Protein AF-A0A250J133-F1 (afdb_monomer_lite)

Foldseek 3Di:
DPVVPVDDPVVVVVVQVVVCVVVVHRQWDDDPADIDGDPVVVVVVVVVVVVVVVFQKDWAFQAFWWWFKKAFPVLCVVPNFDPDPQVQQPWAEEAAPPVLQQADWWADPVRDIDGHNHDHPHYHNDLLVSLVCRLVGRGMYIDTCLSCLVCQVVNSMATGPPVTIDDTHTDIDMDHDDPDDPPVVVVVRVVSNVVRPVDDSCPPGDHDDDDD

Secondary structure (DSSP, 8-state):
--GGGTS-HHHHHHHHHHHHHHHTS--EEEETTEEEE-HHHHHHHHHHHHHHHHS-EEEEEEEEE-EEEEE-HHHHHHH---SSGGGGGGS-EEEETTGGGG-EEEE-TTSPEEEE---EEEEES-HHHHHHHHHTTS-BEEEEHHHHHHHHHTTSSEEE-GGGPPPPEEEEEEEE--SS--HHHHHHHHHHHHHHTT--TTTTSPP-PPP-

Organism: NCBI:txid43

InterPro domains:
  IPR000847 LysR, HTH, N-terminal domain [PF00126] (4-42)
  IPR000847 LysR, HTH, N-terminal domain [PS50931] (4-38)
  IPR005119 LysR, substrate-binding [PF03466] (49-196)
  IPR036388 Winged helix-like DNA-binding domain superfamily [G3DSA:1.10.10.10] (3-47)
  IPR036390 Winged helix DNA-binding domain superfamily [SSF46785] (4-56)
  IPR058163 LysR-type transcriptional regulator, proteobacterial-type [PTHR30537] (51-198)

Radius of gyration: 20.1 Å; chains: 1; bounding box: 48×49×48 Å

pLDDT: mean 81.64, std 14.62, range [34.81, 98.06]

Structure (mmCIF, N/CA/C/O backbone):
data_AF-A0A250J133-F1
#
_entry.id   AF-A0A250J133-F1
#
loop_
_atom_site.group_PDB
_atom_site.id
_atom_site.type_symbol
_atom_site.label_atom_id
_atom_site.label_alt_id
_atom_site.label_comp_id
_atom_site.label_asym_id
_atom_site.label_entity_id
_atom_site.label_seq_id
_atom_site.pdbx_PDB_ins_code
_atom_site.Cartn_x
_atom_site.Cartn_y
_atom_site.Cartn_z
_atom_site.occupancy
_atom_site.B_iso_or_equiv
_atom_site.auth_seq_id
_atom_site.auth_comp_id
_atom_site.auth_asym_id
_atom_site.auth_atom_id
_atom_site.pdbx_PDB_model_num
ATOM 1 N N . MET A 1 1 ? -7.346 14.882 2.886 1.00 38.78 1 MET A N 1
ATOM 2 C CA . MET A 1 1 ? -7.169 14.058 4.104 1.00 38.78 1 MET A CA 1
ATOM 3 C C . MET A 1 1 ? -8.124 14.465 5.244 1.00 38.78 1 MET A C 1
ATOM 5 O O . MET A 1 1 ? -7.749 14.353 6.397 1.00 38.78 1 MET A O 1
ATOM 9 N N . TRP A 1 2 ? -9.362 14.914 4.962 1.00 39.03 2 TRP A N 1
ATOM 10 C CA . TRP A 1 2 ? -10.266 15.443 6.011 1.00 39.03 2 TRP A CA 1
ATOM 11 C C . TRP A 1 2 ? -11.712 14.922 5.934 1.00 39.03 2 TRP A C 1
ATOM 13 O O . TRP A 1 2 ? -12.498 15.162 6.840 1.00 39.03 2 TRP A O 1
ATOM 23 N N . GLY A 1 3 ? -12.057 14.137 4.904 1.00 35.38 3 GLY A N 1
ATOM 24 C CA . GLY A 1 3 ? -13.404 13.571 4.745 1.00 35.38 3 GLY A CA 1
ATOM 25 C C . GLY A 1 3 ? -13.772 12.492 5.772 1.00 35.38 3 GLY A C 1
ATOM 26 O O . GLY A 1 3 ? -14.947 12.197 5.939 1.00 35.38 3 GLY A O 1
ATOM 27 N N . ALA A 1 4 ? -12.794 11.935 6.496 1.00 42.06 4 ALA A N 1
ATOM 28 C CA . ALA A 1 4 ? -13.029 10.888 7.494 1.00 42.06 4 ALA A CA 1
ATOM 29 C C . ALA A 1 4 ? -13.670 11.405 8.799 1.00 42.06 4 ALA A C 1
ATOM 31 O O . ALA A 1 4 ? -14.233 10.616 9.546 1.00 42.06 4 ALA A O 1
ATOM 32 N N . LEU A 1 5 ? -13.601 12.716 9.072 1.00 41.75 5 LEU A N 1
ATOM 33 C CA . LEU A 1 5 ? -14.131 13.328 10.300 1.00 41.75 5 LEU A CA 1
ATOM 34 C C . LEU A 1 5 ? -15.517 13.969 10.115 1.00 41.75 5 LEU A C 1
ATOM 36 O O . LEU A 1 5 ? -16.012 14.600 11.042 1.00 41.75 5 LEU A O 1
ATOM 40 N N . GLY A 1 6 ? -16.121 13.882 8.921 1.00 45.03 6 GLY A N 1
ATOM 41 C CA . GLY A 1 6 ? -17.395 14.552 8.617 1.00 45.03 6 GLY A CA 1
ATOM 42 C C . GLY A 1 6 ? -17.350 16.086 8.732 1.00 45.03 6 GLY A C 1
ATOM 43 O O . GLY A 1 6 ? -18.394 16.730 8.750 1.00 45.03 6 GLY A O 1
ATOM 44 N N . THR A 1 7 ? -16.157 16.682 8.821 1.00 52.84 7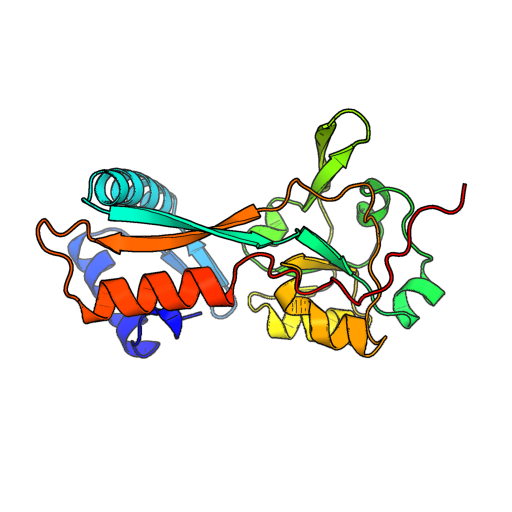 THR A N 1
ATOM 45 C CA . THR A 1 7 ? -15.942 18.122 9.016 1.00 52.84 7 THR A CA 1
ATOM 46 C C . THR A 1 7 ? -15.225 18.737 7.818 1.00 52.84 7 THR A C 1
ATOM 48 O O . THR A 1 7 ? -14.412 18.100 7.145 1.00 52.84 7 THR A O 1
ATOM 51 N N . SER A 1 8 ? -15.538 19.999 7.517 1.00 73.19 8 SER A N 1
ATOM 52 C CA . SER A 1 8 ? -14.905 20.715 6.408 1.00 73.19 8 SER A CA 1
ATOM 53 C C . SER A 1 8 ? -13.436 21.024 6.719 1.00 73.19 8 SER A C 1
ATOM 55 O O . SER A 1 8 ? -13.067 21.298 7.861 1.00 73.19 8 SER A O 1
ATOM 57 N N . THR A 1 9 ? -12.577 21.024 5.694 1.00 70.81 9 THR A N 1
ATOM 58 C CA . THR A 1 9 ? -11.137 21.318 5.834 1.00 70.81 9 THR A CA 1
ATOM 59 C C . THR A 1 9 ? -10.842 22.637 6.567 1.00 70.81 9 THR A C 1
ATOM 61 O O . THR A 1 9 ? -9.992 22.626 7.456 1.00 70.81 9 THR A O 1
ATOM 64 N N . PRO A 1 10 ? -11.561 23.750 6.312 1.00 73.00 10 PRO A N 1
ATOM 65 C CA . PRO A 1 10 ? -11.378 24.980 7.081 1.00 73.00 10 PRO A CA 1
ATOM 66 C C . PRO A 1 10 ? -11.751 24.833 8.560 1.00 73.00 10 PRO A C 1
ATOM 68 O O . PRO A 1 10 ? -11.155 25.490 9.408 1.00 73.00 10 PRO A O 1
ATOM 71 N N . SER A 1 11 ? -12.726 23.977 8.887 1.00 67.50 11 SER A N 1
ATOM 72 C CA . SER A 1 11 ? -13.101 23.710 10.277 1.00 67.50 11 SER A CA 1
ATOM 73 C C . SER A 1 11 ? -11.977 23.006 11.018 1.00 67.50 11 SER A C 1
ATOM 75 O O . SER A 1 11 ? -11.637 23.417 12.119 1.00 67.50 11 SER A O 1
ATOM 77 N N . VAL A 1 12 ? -11.349 22.010 10.392 1.00 66.88 12 VAL A N 1
ATOM 78 C CA . VAL A 1 12 ? -10.229 21.294 11.009 1.00 66.88 12 VAL A CA 1
ATOM 79 C C . VAL A 1 12 ? -9.029 22.215 11.215 1.00 66.88 12 VAL A C 1
ATOM 81 O O . VAL A 1 12 ? -8.438 22.209 12.289 1.00 66.88 12 VAL A O 1
ATOM 84 N N . VAL A 1 13 ? -8.713 23.072 10.239 1.00 77.31 13 VAL A N 1
ATOM 85 C CA . VAL A 1 13 ? -7.633 24.065 10.379 1.00 77.31 13 VAL A CA 1
ATOM 86 C C . VAL A 1 13 ? -7.904 25.028 11.540 1.00 77.31 13 VAL A C 1
ATOM 88 O O . VAL A 1 13 ? -7.005 25.288 12.334 1.00 77.31 13 VAL A O 1
ATOM 91 N N . ARG A 1 14 ? -9.143 25.515 11.693 1.00 76.56 14 ARG A N 1
ATOM 92 C CA . ARG A 1 14 ? -9.517 26.381 12.824 1.00 76.56 14 ARG A CA 1
ATOM 93 C C . ARG A 1 14 ? -9.444 25.660 14.165 1.00 76.56 14 ARG A C 1
ATOM 95 O O . ARG A 1 14 ? -8.950 26.236 15.126 1.00 76.56 14 ARG A O 1
ATOM 102 N N . THR A 1 15 ? -9.913 24.417 14.233 1.00 75.31 15 THR A N 1
ATOM 103 C CA . THR A 1 15 ? -9.836 23.608 15.455 1.00 75.31 15 THR A CA 1
ATOM 104 C C . THR A 1 15 ? -8.386 23.354 15.860 1.00 75.31 15 THR A C 1
ATOM 106 O O . THR A 1 15 ? -8.058 23.483 17.033 1.00 75.31 15 THR A O 1
ATOM 109 N N . LEU A 1 16 ? -7.504 23.061 14.900 1.00 77.75 16 LEU A N 1
ATOM 110 C CA . LEU A 1 16 ? -6.072 22.896 15.158 1.00 77.75 16 LEU A CA 1
ATOM 111 C C . LEU A 1 16 ? -5.427 24.198 15.647 1.00 77.75 16 LEU A C 1
ATOM 113 O O . LEU A 1 16 ? -4.704 24.172 16.636 1.00 77.75 16 LEU A O 1
ATOM 117 N N . ALA A 1 17 ? -5.735 25.334 15.018 1.00 81.69 17 ALA A N 1
ATOM 118 C CA . ALA A 1 17 ? -5.221 26.634 15.449 1.00 81.69 17 ALA A CA 1
ATOM 119 C C . ALA A 1 17 ? -5.702 27.014 16.861 1.00 81.69 17 ALA A C 1
ATOM 121 O O . ALA A 1 17 ? -4.927 27.531 17.661 1.00 81.69 17 ALA A O 1
ATOM 122 N N . ALA A 1 18 ? -6.966 26.726 17.188 1.00 79.44 18 ALA A N 1
ATOM 123 C CA . ALA A 1 18 ? -7.506 26.938 18.528 1.00 79.44 18 ALA A CA 1
ATOM 124 C C . ALA A 1 18 ? -6.809 26.048 19.568 1.00 79.44 18 ALA A C 1
ATOM 126 O O . ALA A 1 18 ? -6.481 26.520 20.653 1.00 79.44 18 ALA A O 1
ATOM 127 N N . LEU A 1 19 ? -6.531 24.789 19.219 1.00 81.38 19 LEU A N 1
ATOM 128 C CA . LEU A 1 19 ? -5.810 23.861 20.084 1.00 81.38 19 LEU A CA 1
ATOM 129 C C . LEU A 1 19 ? -4.368 24.324 20.342 1.00 81.38 19 LEU A C 1
ATOM 131 O O . LEU A 1 19 ? -3.937 24.359 21.489 1.00 81.38 19 LEU A O 1
ATOM 135 N N . GLU A 1 20 ? -3.635 24.724 19.301 1.00 85.75 20 GLU A N 1
ATOM 136 C CA . GLU A 1 20 ? -2.279 25.277 19.442 1.00 85.75 20 GLU A CA 1
ATOM 137 C C . GLU A 1 20 ? -2.271 26.550 20.302 1.00 85.75 20 GLU A C 1
ATOM 139 O O . GLU A 1 20 ? -1.394 26.720 21.148 1.00 85.75 20 GLU A O 1
ATOM 144 N N . ALA A 1 21 ? -3.278 27.417 20.145 1.00 85.88 21 ALA A N 1
ATOM 145 C CA . ALA A 1 21 ? -3.433 28.617 20.963 1.00 85.88 21 ALA A CA 1
ATOM 146 C C . ALA A 1 21 ? -3.723 28.287 22.437 1.00 85.88 21 ALA A C 1
ATOM 148 O O . ALA A 1 21 ? -3.169 28.929 23.325 1.00 85.88 21 ALA A O 1
ATOM 149 N N . GLN A 1 22 ? -4.552 27.275 22.706 1.00 82.94 22 GLN A N 1
ATOM 150 C CA . GLN A 1 22 ? -4.853 26.828 24.068 1.00 82.94 22 GLN A CA 1
ATOM 151 C C . GLN A 1 22 ? -3.657 26.152 24.745 1.00 82.94 22 GLN A C 1
ATOM 153 O O . GLN A 1 22 ? -3.462 26.316 25.946 1.00 82.94 22 GLN A O 1
ATOM 158 N N . LEU A 1 23 ? -2.861 25.395 23.989 1.00 82.50 23 LEU A N 1
ATOM 159 C CA . LEU A 1 23 ? -1.677 24.701 24.502 1.00 82.50 23 LEU A CA 1
ATOM 160 C C . LEU A 1 23 ? -0.442 25.608 24.583 1.00 82.50 23 LEU A C 1
ATOM 162 O O . LEU A 1 23 ? 0.555 25.225 25.189 1.00 82.50 23 LEU A O 1
ATOM 166 N N . GLY A 1 24 ? -0.479 26.782 23.947 1.00 86.44 24 GLY A N 1
ATOM 167 C CA . GLY A 1 24 ? 0.642 27.721 23.892 1.00 86.44 24 GLY A CA 1
ATOM 168 C C . GLY A 1 24 ? 1.847 27.212 23.093 1.00 86.44 24 GLY A C 1
ATOM 169 O O . GLY A 1 24 ? 2.920 27.809 23.156 1.00 86.44 24 GLY A O 1
ATOM 170 N N . VAL A 1 25 ? 1.694 26.117 22.341 1.00 87.56 25 VAL A N 1
ATOM 171 C CA . VAL A 1 25 ? 2.758 25.495 21.545 1.00 87.56 25 VAL A CA 1
ATOM 172 C C . VAL A 1 25 ? 2.262 25.165 20.144 1.00 87.56 25 VAL A C 1
ATOM 174 O O . VAL A 1 25 ? 1.105 24.806 19.929 1.00 87.56 25 VAL A O 1
ATOM 177 N N . ARG A 1 26 ? 3.169 25.255 19.170 1.00 85.38 26 ARG A N 1
ATOM 178 C CA . ARG A 1 26 ? 2.913 24.801 17.802 1.00 85.38 26 ARG A CA 1
ATOM 179 C C . ARG A 1 26 ? 3.064 23.287 17.755 1.00 85.38 26 ARG A C 1
ATOM 181 O O . ARG A 1 26 ? 4.135 22.771 18.061 1.00 85.38 26 ARG A O 1
ATOM 188 N N . LEU A 1 27 ? 2.011 22.588 17.351 1.00 84.88 27 LEU A N 1
ATOM 189 C CA . LEU A 1 27 ? 2.001 21.137 17.164 1.00 84.88 27 LEU A CA 1
ATOM 190 C C . LEU A 1 27 ? 2.336 20.766 15.714 1.00 84.88 27 LEU A C 1
ATOM 192 O O . LEU A 1 27 ? 2.886 19.696 15.448 1.00 84.88 27 LEU A O 1
ATOM 196 N N . PHE A 1 28 ? 2.030 21.663 14.772 1.00 83.25 28 PHE A N 1
ATOM 197 C CA . PHE A 1 28 ? 2.242 21.455 13.348 1.00 83.25 28 PHE A CA 1
ATOM 198 C C . PHE A 1 28 ? 3.124 22.540 12.726 1.00 83.25 28 PHE A C 1
ATOM 200 O O . PHE A 1 28 ? 2.923 23.752 12.883 1.00 83.25 28 PHE A O 1
ATOM 207 N N . ASN A 1 29 ? 4.069 22.086 11.909 1.00 80.25 29 ASN A N 1
ATOM 208 C CA . ASN A 1 29 ? 4.773 22.914 10.949 1.00 80.25 29 ASN A CA 1
ATOM 209 C C . ASN A 1 29 ? 4.161 22.681 9.562 1.00 80.25 29 ASN A C 1
ATOM 211 O O . ASN A 1 29 ? 4.320 21.607 8.976 1.00 80.25 29 ASN A O 1
ATOM 215 N N . SER A 1 30 ? 3.411 23.664 9.059 1.00 68.25 30 SER A N 1
ATOM 216 C CA . SER A 1 30 ? 2.765 23.589 7.749 1.00 68.25 30 SER A CA 1
ATOM 217 C C . SER A 1 30 ? 3.407 24.562 6.762 1.00 68.25 30 SER A C 1
ATOM 219 O O . SER A 1 30 ? 3.520 25.759 7.008 1.00 68.25 30 SER A O 1
ATOM 221 N N . THR A 1 31 ? 3.823 24.023 5.619 1.00 67.06 31 THR A N 1
ATOM 222 C CA . THR A 1 31 ? 4.125 24.782 4.399 1.00 67.06 31 THR A CA 1
ATOM 223 C C . THR A 1 31 ? 3.014 24.531 3.382 1.00 67.06 31 THR A C 1
ATOM 225 O O . THR A 1 31 ? 2.232 23.590 3.527 1.00 67.06 31 THR A O 1
ATOM 228 N N . THR A 1 32 ? 2.977 25.302 2.294 1.00 58.66 32 THR A N 1
ATOM 229 C CA . THR A 1 32 ? 2.017 25.111 1.187 1.00 58.66 32 THR A CA 1
ATOM 230 C C . THR A 1 32 ? 2.073 23.724 0.537 1.00 58.66 32 THR A C 1
ATOM 232 O O . THR A 1 32 ? 1.158 23.361 -0.196 1.00 58.66 32 THR A O 1
ATOM 235 N N . ARG A 1 33 ? 3.124 22.933 0.799 1.00 55.28 33 ARG A N 1
ATOM 236 C CA . ARG A 1 33 ? 3.343 21.612 0.193 1.00 55.28 33 ARG A CA 1
ATOM 237 C C . ARG A 1 33 ? 3.331 20.450 1.189 1.00 55.28 33 ARG A C 1
ATOM 239 O O . ARG A 1 33 ? 3.178 19.310 0.763 1.00 55.28 33 ARG A O 1
ATOM 246 N N . CYS A 1 34 ? 3.472 20.695 2.495 1.00 56.88 34 CYS A N 1
ATOM 247 C CA . CYS A 1 34 ? 3.500 19.618 3.487 1.00 56.88 34 CYS A CA 1
ATOM 248 C C . CYS A 1 34 ? 3.159 20.105 4.898 1.00 56.88 34 CYS A C 1
ATOM 250 O O . CYS A 1 34 ? 3.528 21.213 5.283 1.00 56.88 34 CYS A O 1
ATOM 252 N N . VAL A 1 35 ? 2.526 19.232 5.682 1.00 73.19 35 VAL A N 1
ATOM 253 C CA . VAL A 1 35 ? 2.304 19.402 7.121 1.00 73.19 35 VAL A CA 1
ATOM 254 C C . VAL A 1 35 ? 3.127 18.343 7.849 1.00 73.19 35 VAL A C 1
ATOM 256 O O . VAL A 1 35 ? 3.006 17.158 7.542 1.00 73.19 35 VAL A O 1
ATOM 259 N N . ALA A 1 36 ? 3.981 18.765 8.774 1.00 75.31 36 ALA A N 1
ATOM 260 C CA . ALA A 1 36 ? 4.795 17.898 9.620 1.00 75.31 36 ALA A CA 1
ATOM 261 C C . ALA A 1 36 ? 4.518 18.195 11.100 1.00 75.31 36 ALA A C 1
ATOM 263 O O . ALA A 1 36 ? 4.135 19.314 11.443 1.00 75.31 36 ALA A O 1
ATOM 264 N N . LEU A 1 37 ? 4.706 17.202 11.969 1.00 80.94 37 LEU A N 1
ATOM 265 C CA . LEU A 1 37 ? 4.627 17.394 13.418 1.00 80.94 37 LEU A CA 1
ATOM 266 C C . LEU A 1 37 ? 5.892 18.092 13.923 1.00 80.94 37 LEU A C 1
ATOM 268 O O . LEU A 1 37 ? 6.994 17.820 13.443 1.00 80.94 37 LEU A O 1
ATOM 272 N N . THR A 1 38 ? 5.730 18.980 14.897 1.00 87.31 38 THR A N 1
ATOM 273 C CA . THR A 1 38 ? 6.844 19.462 15.722 1.00 87.31 38 THR A CA 1
ATOM 274 C C . THR A 1 38 ? 7.220 18.389 16.757 1.00 87.31 38 THR A C 1
ATOM 276 O O . THR A 1 38 ? 6.432 17.468 16.990 1.00 87.31 38 THR A O 1
ATOM 279 N N . PRO A 1 39 ? 8.395 18.465 17.407 1.00 83.06 39 PRO A N 1
ATOM 280 C CA . PRO A 1 39 ? 8.719 17.595 18.542 1.00 83.06 39 PRO A CA 1
ATOM 281 C C . PRO A 1 39 ? 7.652 17.641 19.648 1.00 83.06 39 PRO A C 1
ATOM 283 O O . PRO A 1 39 ? 7.288 16.614 20.220 1.00 83.06 39 PRO A O 1
ATOM 286 N N . GLU A 1 40 ? 7.087 18.820 19.904 1.00 81.81 40 GLU A N 1
ATOM 287 C CA . GLU A 1 40 ? 5.984 19.035 20.839 1.00 81.81 40 GLU A CA 1
ATOM 288 C C . GLU A 1 40 ? 4.702 18.351 20.350 1.00 81.81 40 GLU A C 1
ATOM 290 O O . GLU A 1 40 ? 4.037 17.673 21.131 1.00 81.81 40 GLU A O 1
ATOM 295 N N . GLY A 1 41 ? 4.399 18.465 19.052 1.00 82.25 41 GLY A N 1
ATOM 296 C CA . GLY A 1 41 ? 3.293 17.773 18.392 1.00 82.25 41 GLY A CA 1
ATOM 297 C C . GLY A 1 41 ? 3.424 16.253 18.426 1.00 82.25 41 GLY A C 1
ATOM 298 O O . GLY A 1 41 ? 2.423 15.561 18.598 1.00 82.25 41 GLY A O 1
ATOM 299 N N . GLN A 1 42 ? 4.646 15.730 18.315 1.00 80.31 42 GLN A N 1
ATOM 300 C CA . GLN A 1 42 ? 4.923 14.301 18.424 1.00 80.31 42 GLN A CA 1
ATOM 301 C C . GLN A 1 42 ? 4.659 13.792 19.846 1.00 80.31 42 GLN A C 1
ATOM 303 O O . GLN A 1 42 ? 3.909 12.833 20.004 1.00 80.31 42 GLN A O 1
ATOM 308 N N . ARG A 1 43 ? 5.174 14.474 20.880 1.00 78.94 43 ARG A N 1
ATOM 309 C CA . ARG A 1 43 ? 4.875 14.122 22.282 1.00 78.94 43 ARG A CA 1
ATOM 310 C C . ARG A 1 43 ? 3.380 14.202 22.582 1.00 78.94 43 ARG A C 1
ATOM 312 O O . ARG A 1 43 ? 2.819 13.262 23.124 1.00 78.94 43 ARG A O 1
ATOM 319 N N . TYR A 1 44 ? 2.720 15.278 22.149 1.00 78.19 44 TYR A N 1
ATOM 320 C CA . TYR A 1 44 ? 1.279 15.445 22.336 1.00 78.19 44 TYR A CA 1
ATOM 321 C C . TYR A 1 44 ? 0.476 14.321 21.666 1.00 78.19 44 TYR A C 1
ATOM 323 O O . TYR A 1 44 ? -0.498 13.828 22.231 1.00 78.19 44 TYR A O 1
ATOM 331 N N . LEU A 1 45 ? 0.880 13.881 20.470 1.00 76.12 45 LEU A N 1
ATOM 332 C CA . LEU A 1 45 ? 0.264 12.748 19.781 1.00 76.12 45 LEU A CA 1
ATOM 333 C C . LEU A 1 45 ? 0.461 11.433 20.543 1.00 76.12 45 LEU A C 1
ATOM 335 O O . LEU A 1 45 ? -0.470 10.637 20.627 1.00 76.12 45 LEU A O 1
ATOM 339 N N . ASP A 1 46 ? 1.652 11.190 21.075 1.00 76.50 46 ASP A N 1
ATOM 340 C CA . ASP A 1 46 ? 1.955 9.956 21.800 1.00 76.50 46 ASP A CA 1
ATOM 341 C C . ASP A 1 46 ? 1.217 9.910 23.152 1.00 76.50 46 ASP A C 1
ATOM 343 O O . ASP A 1 46 ? 0.580 8.901 23.470 1.00 76.50 46 ASP A O 1
ATOM 347 N N . ASP A 1 47 ? 1.159 11.035 23.867 1.00 71.50 47 ASP A N 1
ATOM 348 C CA . ASP A 1 47 ? 0.392 11.187 25.108 1.00 71.50 47 ASP A CA 1
ATOM 349 C C . ASP A 1 47 ? -1.115 11.025 24.859 1.00 71.50 47 ASP A C 1
ATOM 351 O O . ASP A 1 47 ? -1.796 10.247 25.533 1.00 71.50 47 ASP A O 1
ATOM 355 N N . THR A 1 48 ? -1.659 11.703 23.841 1.00 66.50 48 THR A N 1
ATOM 356 C CA . THR A 1 48 ? -3.082 11.578 23.487 1.00 66.50 48 THR A CA 1
ATOM 357 C C . THR A 1 48 ? -3.430 10.195 22.971 1.00 66.50 48 THR A C 1
ATOM 359 O O . THR A 1 48 ? -4.520 9.717 23.260 1.00 66.50 48 THR A O 1
ATOM 362 N N . ARG A 1 49 ? -2.533 9.500 22.267 1.00 67.06 49 ARG A N 1
ATOM 363 C CA . ARG A 1 49 ? -2.734 8.088 21.911 1.00 67.06 49 ARG A CA 1
ATOM 364 C C . ARG A 1 49 ? -2.814 7.202 23.146 1.00 67.06 49 ARG A C 1
ATOM 366 O O . ARG A 1 49 ? -3.675 6.330 23.173 1.00 67.06 49 ARG A O 1
ATOM 373 N N . GLY A 1 50 ? -1.986 7.446 24.161 1.00 54.94 50 GLY A N 1
ATOM 374 C CA . GLY A 1 50 ? -2.071 6.759 25.452 1.00 54.94 50 GLY A CA 1
ATOM 375 C C . GLY A 1 50 ? -3.411 6.998 26.155 1.00 54.94 50 GLY A C 1
ATOM 376 O O . GLY A 1 50 ? -4.070 6.050 26.579 1.00 54.94 50 GLY A O 1
ATOM 377 N N . VAL A 1 51 ? -3.877 8.248 26.194 1.00 57.22 51 VAL A N 1
ATOM 378 C CA . VAL A 1 51 ? -5.180 8.611 26.786 1.00 57.22 51 VAL A CA 1
ATOM 379 C C . VAL A 1 51 ? -6.361 8.082 25.960 1.00 57.22 51 VAL A C 1
ATOM 381 O O . VAL A 1 51 ? -7.350 7.617 26.518 1.00 57.22 51 VAL A O 1
ATOM 384 N N . LEU A 1 52 ? -6.265 8.087 24.630 1.00 54.25 52 LEU A N 1
ATOM 385 C CA . LEU A 1 52 ? -7.269 7.513 23.726 1.00 54.25 52 LEU A CA 1
ATOM 386 C C . LEU A 1 52 ? -7.269 5.979 23.755 1.00 54.25 52 LEU A C 1
ATOM 388 O O . LEU A 1 52 ? -8.305 5.381 23.492 1.00 54.25 52 LEU A O 1
ATOM 392 N N . ALA A 1 53 ? -6.155 5.336 24.101 1.00 53.25 53 ALA A N 1
ATOM 393 C CA . ALA A 1 53 ? -6.105 3.903 24.382 1.00 53.25 53 ALA A CA 1
ATOM 394 C C . ALA A 1 53 ? -6.711 3.561 25.757 1.00 53.25 53 ALA A C 1
ATOM 396 O O . ALA A 1 53 ? -7.262 2.477 25.922 1.00 53.25 53 ALA A O 1
ATOM 397 N N . ALA A 1 54 ? -6.660 4.494 26.717 1.00 51.12 54 ALA A N 1
ATOM 398 C CA . ALA A 1 54 ? -7.384 4.421 27.991 1.00 51.12 54 ALA A CA 1
ATOM 399 C C . ALA A 1 54 ? -8.875 4.808 27.871 1.00 51.12 54 ALA A C 1
ATOM 401 O O . ALA A 1 54 ? -9.658 4.569 28.792 1.00 51.12 54 ALA A O 1
ATOM 402 N N . SER A 1 55 ? -9.287 5.385 26.737 1.00 51.62 55 SER A N 1
ATOM 403 C CA . SER A 1 55 ? -10.695 5.559 26.381 1.00 51.62 55 SER A CA 1
ATOM 404 C C . SER A 1 55 ? -11.307 4.187 26.134 1.00 51.62 55 SER A C 1
ATOM 406 O O . SER A 1 55 ? -10.689 3.315 25.531 1.00 51.62 55 SER A O 1
ATOM 408 N N . SER A 1 56 ? -12.533 3.992 26.603 1.00 63.03 56 SER A N 1
ATOM 409 C CA . SER A 1 56 ? -13.309 2.760 26.519 1.00 63.03 56 SER A CA 1
ATOM 410 C C . SER A 1 56 ? -13.641 2.404 25.061 1.00 63.03 56 SER A C 1
ATOM 412 O O . SER A 1 56 ? -14.799 2.452 24.684 1.00 63.03 56 SER A O 1
ATOM 414 N N . LEU A 1 57 ? -12.676 2.133 24.188 1.00 71.88 57 LEU A N 1
ATOM 415 C CA . LEU A 1 57 ? -12.875 1.804 22.777 1.00 71.88 57 LEU A CA 1
ATOM 416 C C . LEU A 1 57 ? -12.763 0.289 22.582 1.00 71.88 57 LEU A C 1
ATOM 418 O O . LEU A 1 57 ? -11.862 -0.355 23.111 1.00 71.88 57 LEU A O 1
ATOM 422 N N . VAL A 1 58 ? -13.667 -0.287 21.792 1.00 73.94 58 VAL A N 1
ATOM 423 C CA . VAL A 1 58 ? -13.570 -1.673 21.320 1.00 73.94 58 VAL A CA 1
ATOM 424 C C . VAL A 1 58 ? -13.041 -1.659 19.894 1.00 73.94 58 VAL A C 1
ATOM 426 O O . VAL A 1 58 ? -13.628 -1.005 19.031 1.00 73.94 58 VAL A O 1
ATOM 429 N N . ALA A 1 59 ? -11.967 -2.406 19.639 1.00 80.69 59 ALA A N 1
ATOM 430 C CA . ALA A 1 59 ? -11.485 -2.709 18.297 1.00 80.69 59 ALA A CA 1
ATOM 431 C C . ALA A 1 59 ? -11.896 -4.134 17.918 1.00 80.69 59 ALA A C 1
ATOM 433 O O . ALA A 1 59 ? -11.609 -5.091 18.634 1.00 80.69 59 ALA A O 1
ATOM 434 N N . LEU A 1 60 ? -12.580 -4.273 16.788 1.00 80.44 60 LEU A N 1
ATOM 435 C CA . LEU A 1 60 ? -13.147 -5.535 16.339 1.00 80.44 60 LEU A CA 1
ATOM 436 C C . LEU A 1 60 ? -12.600 -5.878 14.950 1.00 80.44 60 LEU A C 1
ATOM 438 O O . LEU A 1 60 ? -12.767 -5.068 14.034 1.00 80.44 60 LEU A O 1
ATOM 442 N N . PRO A 1 61 ? -11.951 -7.039 14.760 1.00 81.19 61 PRO A N 1
ATOM 443 C CA . PRO A 1 61 ? -11.343 -7.381 13.478 1.00 81.19 61 PRO A CA 1
ATOM 444 C C . PRO A 1 61 ? -12.417 -7.604 12.408 1.00 81.19 61 PRO A C 1
ATOM 446 O O . PRO A 1 61 ? -13.456 -8.218 12.679 1.00 81.19 61 PRO A O 1
ATOM 449 N N . LEU A 1 62 ? -12.156 -7.087 11.204 1.00 86.25 62 LEU A N 1
ATOM 450 C CA . LEU A 1 62 ? -13.007 -7.229 10.018 1.00 86.25 62 LEU A CA 1
ATOM 451 C C . LEU A 1 62 ? -12.332 -8.087 8.946 1.00 86.25 62 LEU A C 1
ATOM 453 O O . LEU A 1 62 ? -12.905 -9.071 8.497 1.00 86.25 62 LEU A O 1
ATOM 457 N N . THR A 1 63 ? -11.125 -7.696 8.532 1.00 89.06 63 THR A N 1
ATOM 458 C CA . THR A 1 63 ? -10.363 -8.339 7.452 1.00 89.06 63 THR A CA 1
ATOM 459 C C . THR A 1 63 ? -8.881 -7.962 7.557 1.00 89.06 63 THR A C 1
ATOM 461 O O . THR A 1 63 ? -8.475 -7.283 8.502 1.00 89.06 63 THR A O 1
ATOM 464 N N . THR A 1 64 ? -8.062 -8.372 6.595 1.00 89.62 64 THR A N 1
ATOM 465 C CA . THR A 1 64 ? -6.673 -7.942 6.445 1.00 89.62 64 THR A CA 1
ATOM 466 C C . THR A 1 64 ? -6.443 -7.329 5.063 1.00 89.62 64 THR A C 1
ATOM 468 O O . THR A 1 64 ? -7.188 -7.572 4.119 1.00 89.62 64 THR A O 1
ATOM 471 N N . LEU A 1 65 ? -5.425 -6.479 4.939 1.00 91.12 65 LEU A N 1
ATOM 472 C CA . LEU A 1 65 ? -5.035 -5.841 3.685 1.00 91.12 65 LEU A CA 1
ATOM 473 C C . LEU A 1 65 ? -3.548 -6.039 3.430 1.00 91.12 65 LEU A C 1
ATOM 475 O O . LEU A 1 65 ? -2.710 -5.793 4.296 1.00 91.12 65 LEU A O 1
ATOM 479 N N . ARG A 1 66 ? -3.211 -6.413 2.201 1.00 92.38 66 ARG A N 1
ATOM 480 C CA . ARG A 1 66 ? -1.819 -6.567 1.770 1.00 92.38 66 ARG A CA 1
ATOM 481 C C . ARG A 1 66 ? -1.166 -5.219 1.479 1.00 92.38 66 ARG A C 1
ATOM 483 O O . ARG A 1 66 ? -1.831 -4.308 0.974 1.00 92.38 66 ARG A O 1
ATOM 490 N N . HIS A 1 67 ? 0.129 -5.125 1.770 1.00 91.56 67 HIS A N 1
ATOM 491 C CA . HIS A 1 67 ? 1.007 -4.052 1.307 1.00 91.56 67 HIS A CA 1
ATOM 492 C C . HIS A 1 67 ? 1.728 -4.519 0.051 1.00 91.56 67 HIS A C 1
ATOM 494 O O . HIS A 1 67 ? 2.579 -5.397 0.132 1.00 91.56 67 HIS A O 1
ATOM 500 N N . VAL A 1 68 ? 1.397 -3.922 -1.087 1.00 95.00 68 VAL A N 1
ATOM 501 C CA . VAL A 1 68 ? 1.877 -4.363 -2.398 1.00 95.00 68 VAL A CA 1
ATOM 502 C C . VAL A 1 68 ? 2.738 -3.297 -3.054 1.00 95.00 68 VAL A C 1
ATOM 504 O O . VAL A 1 68 ? 2.537 -2.101 -2.824 1.00 95.00 68 VAL A O 1
ATOM 507 N N . VAL A 1 69 ? 3.680 -3.729 -3.891 1.00 95.81 69 VAL A N 1
ATOM 508 C CA . VAL A 1 69 ? 4.437 -2.839 -4.775 1.00 95.81 69 VAL A CA 1
ATOM 509 C C . VAL A 1 69 ? 3.936 -3.009 -6.198 1.00 95.81 69 VAL A C 1
ATOM 511 O O . VAL A 1 69 ? 3.728 -4.126 -6.673 1.00 95.81 69 VAL A O 1
ATOM 514 N N . VAL A 1 70 ? 3.732 -1.884 -6.873 1.00 97.00 70 VAL A N 1
ATOM 515 C CA . VAL A 1 70 ? 3.210 -1.838 -8.236 1.00 97.00 70 VAL A CA 1
ATOM 516 C C . VAL A 1 70 ? 4.046 -0.930 -9.123 1.00 97.00 70 VAL A C 1
ATOM 518 O O . VAL A 1 70 ? 4.681 0.015 -8.652 1.00 97.00 70 VAL A O 1
ATOM 521 N N . ALA A 1 71 ? 4.004 -1.209 -10.419 1.00 97.19 71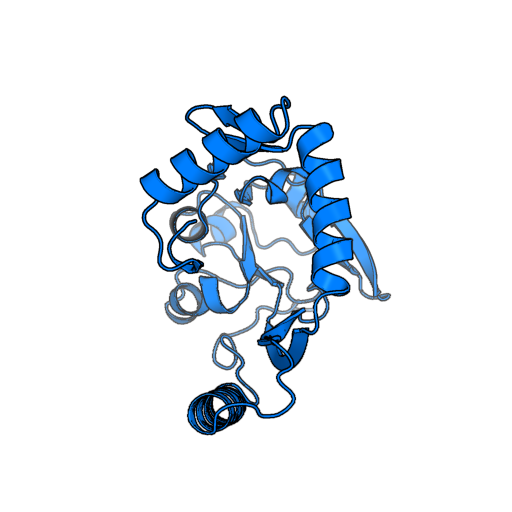 ALA A N 1
ATOM 522 C CA . ALA A 1 71 ? 4.546 -0.365 -11.476 1.00 97.19 71 ALA A CA 1
ATOM 523 C C . ALA A 1 71 ? 3.714 -0.522 -12.752 1.00 97.19 71 ALA A C 1
ATOM 525 O O . ALA A 1 71 ? 3.047 -1.545 -12.934 1.00 97.19 71 ALA A O 1
ATOM 526 N N . SER A 1 72 ? 3.751 0.470 -13.642 1.00 97.94 72 SER A N 1
ATOM 527 C CA . SER A 1 72 ? 3.122 0.333 -14.956 1.00 97.94 72 SER A CA 1
ATOM 528 C C . SER A 1 72 ? 3.900 -0.643 -15.849 1.00 97.94 72 SER A C 1
ATOM 530 O O . SER A 1 72 ? 5.126 -0.752 -15.729 1.00 97.94 72 SER A O 1
ATOM 532 N N . PRO A 1 73 ? 3.231 -1.331 -16.792 1.00 97.12 73 PRO A N 1
ATOM 533 C CA . PRO A 1 73 ? 3.907 -2.161 -17.787 1.00 97.12 73 PRO A CA 1
ATOM 534 C C . PRO A 1 73 ? 5.000 -1.412 -18.562 1.00 97.12 73 PRO A C 1
ATOM 536 O O . PRO A 1 73 ? 6.059 -1.978 -18.815 1.00 97.12 73 PRO A O 1
ATOM 539 N N . ALA A 1 74 ? 4.775 -0.132 -18.885 1.00 96.44 74 ALA A N 1
ATOM 540 C CA . ALA A 1 74 ? 5.747 0.704 -19.589 1.00 96.44 74 ALA A CA 1
ATOM 541 C C . ALA A 1 74 ? 7.032 0.916 -18.772 1.00 96.44 74 ALA A C 1
ATOM 543 O O . ALA A 1 74 ? 8.133 0.782 -19.304 1.00 96.44 74 ALA A O 1
ATOM 544 N N . LEU A 1 75 ? 6.908 1.177 -17.465 1.00 95.75 75 LEU A N 1
ATOM 545 C CA . LEU A 1 75 ? 8.071 1.331 -16.591 1.00 95.75 75 LEU A CA 1
ATOM 546 C C . LEU A 1 75 ? 8.864 0.022 -16.477 1.00 95.75 75 LEU A C 1
ATOM 548 O O . LEU A 1 75 ? 10.094 0.041 -16.532 1.00 95.75 75 LEU A O 1
ATOM 552 N N . LEU A 1 76 ? 8.159 -1.107 -16.359 1.00 96.00 76 LEU A N 1
ATOM 553 C CA . LEU A 1 76 ? 8.766 -2.438 -16.296 1.00 96.00 76 LEU A CA 1
ATOM 554 C C . LEU A 1 76 ? 9.465 -2.824 -17.603 1.00 96.00 76 LEU A C 1
ATOM 556 O O . LEU A 1 76 ? 10.495 -3.483 -17.556 1.00 96.00 76 LEU A O 1
ATOM 560 N N . ALA A 1 77 ? 8.946 -2.405 -18.758 1.00 95.31 77 ALA A N 1
ATOM 561 C CA . ALA A 1 77 ? 9.619 -2.609 -20.038 1.00 95.31 77 ALA A CA 1
ATOM 562 C C . ALA A 1 77 ? 10.925 -1.799 -20.137 1.00 95.31 77 ALA A C 1
ATOM 564 O O . ALA A 1 77 ? 11.904 -2.288 -20.690 1.00 95.31 77 ALA A O 1
ATOM 565 N N . ALA A 1 78 ? 10.953 -0.587 -19.572 1.00 94.62 78 ALA A N 1
ATOM 566 C CA . ALA A 1 78 ? 12.123 0.288 -19.611 1.00 94.62 78 ALA A CA 1
ATOM 567 C C . ALA A 1 78 ? 13.232 -0.109 -18.617 1.00 94.62 78 ALA A C 1
ATOM 569 O O . ALA A 1 78 ? 14.408 0.003 -18.946 1.00 94.62 78 ALA A O 1
ATOM 570 N N . HIS A 1 79 ? 12.873 -0.561 -17.410 1.00 92.81 79 HIS A N 1
ATOM 571 C CA . HIS A 1 79 ? 13.836 -0.814 -16.323 1.00 92.81 79 HIS A CA 1
ATOM 572 C C . HIS A 1 79 ? 13.934 -2.286 -15.894 1.00 92.81 79 HIS A C 1
ATOM 574 O O . HIS A 1 79 ? 14.765 -2.631 -15.055 1.00 92.81 79 HIS A O 1
ATOM 580 N N . GLY A 1 80 ? 13.081 -3.155 -16.436 1.00 92.38 80 GLY A N 1
ATOM 581 C CA . GLY A 1 80 ? 12.894 -4.515 -15.941 1.00 92.38 80 GLY A CA 1
ATOM 582 C C . GLY A 1 80 ? 12.062 -4.576 -14.654 1.00 92.38 80 GLY A C 1
ATOM 583 O O . GLY A 1 80 ? 11.826 -3.577 -13.968 1.00 92.38 80 GLY A O 1
ATOM 584 N N . ALA A 1 81 ? 11.602 -5.780 -14.309 1.00 92.38 81 ALA A N 1
ATOM 585 C CA . ALA A 1 81 ? 10.955 -6.032 -13.025 1.00 92.38 81 ALA A CA 1
ATOM 586 C C . ALA A 1 81 ? 12.015 -6.301 -11.941 1.00 92.38 81 ALA A C 1
ATOM 588 O O . ALA A 1 81 ? 12.841 -7.200 -12.120 1.00 92.38 81 ALA A O 1
ATOM 589 N N . PRO A 1 82 ? 12.010 -5.570 -10.808 1.00 93.56 82 PRO A N 1
ATOM 590 C CA . PRO A 1 82 ? 12.976 -5.801 -9.744 1.00 93.56 82 PRO A CA 1
ATOM 591 C C . PRO A 1 82 ? 12.761 -7.189 -9.132 1.00 93.56 82 PRO A C 1
ATOM 593 O O . PRO A 1 82 ? 11.657 -7.534 -8.713 1.00 93.56 82 PRO A O 1
ATOM 596 N N . THR A 1 83 ? 13.833 -7.974 -9.048 1.00 91.94 83 THR A N 1
ATOM 597 C CA . THR A 1 83 ? 13.815 -9.330 -8.472 1.00 91.94 83 THR A CA 1
ATOM 598 C C . THR A 1 83 ? 14.030 -9.343 -6.958 1.00 91.94 83 THR A C 1
ATOM 600 O O . THR A 1 83 ? 13.803 -10.364 -6.315 1.00 91.94 83 THR A O 1
ATOM 603 N N . HIS A 1 84 ? 14.463 -8.219 -6.376 1.00 93.38 84 HIS A N 1
ATOM 604 C CA . HIS A 1 84 ? 14.718 -8.075 -4.944 1.00 93.38 84 HIS A CA 1
ATOM 605 C C . HIS A 1 84 ? 14.447 -6.630 -4.478 1.00 93.38 84 HIS A C 1
ATOM 607 O O . HIS A 1 84 ? 14.811 -5.698 -5.202 1.00 93.38 84 HIS A O 1
ATOM 613 N N . PRO A 1 85 ? 13.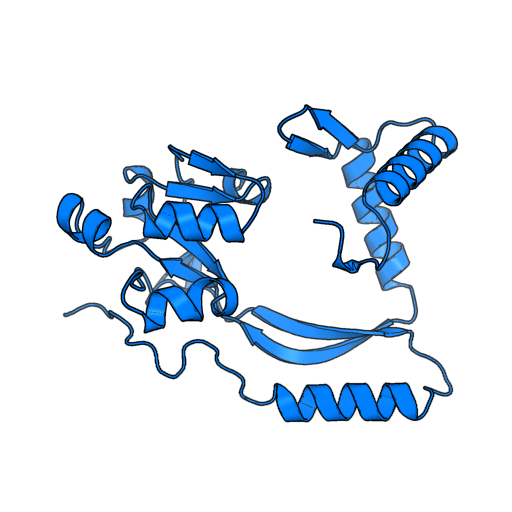904 -6.383 -3.264 1.00 93.94 85 PRO A N 1
ATOM 614 C CA . PRO A 1 85 ? 13.530 -5.035 -2.823 1.00 93.94 85 PRO A CA 1
ATOM 615 C C . PRO A 1 85 ? 14.678 -4.024 -2.814 1.00 93.94 85 PRO A C 1
ATOM 617 O O . PRO A 1 85 ? 14.472 -2.842 -3.069 1.00 93.94 85 PRO A O 1
ATOM 620 N N . ARG A 1 86 ? 15.916 -4.477 -2.571 1.00 92.69 86 ARG A N 1
ATOM 621 C CA . ARG A 1 86 ? 17.118 -3.615 -2.625 1.00 92.69 86 ARG A CA 1
ATOM 622 C C . ARG A 1 86 ? 17.341 -2.964 -3.996 1.00 92.69 86 ARG A C 1
ATOM 624 O O . ARG A 1 86 ? 17.937 -1.893 -4.033 1.00 92.69 86 ARG A O 1
ATOM 631 N N . ALA A 1 87 ? 16.847 -3.561 -5.084 1.00 92.62 87 ALA A N 1
ATOM 632 C CA . ALA A 1 87 ? 16.956 -2.990 -6.426 1.00 92.62 87 ALA A CA 1
ATOM 633 C C . ALA A 1 87 ? 16.199 -1.655 -6.561 1.00 92.62 87 ALA A C 1
ATOM 635 O O . ALA A 1 87 ? 16.570 -0.827 -7.384 1.00 92.62 87 ALA A O 1
ATOM 636 N N . LEU A 1 88 ? 15.202 -1.395 -5.703 1.00 92.69 88 LEU A N 1
ATOM 637 C CA . LEU A 1 88 ? 14.438 -0.144 -5.718 1.00 92.69 88 LEU A CA 1
ATOM 638 C C . LEU A 1 88 ? 15.279 1.100 -5.389 1.00 92.69 88 LEU A C 1
ATOM 640 O O . LEU A 1 88 ? 14.852 2.204 -5.700 1.00 92.69 88 LEU A O 1
ATOM 644 N N . ARG A 1 89 ? 16.468 0.956 -4.782 1.00 90.31 89 ARG A N 1
ATOM 645 C CA . ARG A 1 89 ? 17.331 2.102 -4.428 1.00 90.31 89 ARG A CA 1
ATOM 646 C C . ARG A 1 89 ? 17.803 2.906 -5.643 1.00 90.31 89 ARG A C 1
ATOM 648 O O . ARG A 1 89 ? 18.050 4.092 -5.499 1.00 90.31 89 ARG A O 1
ATOM 655 N N . GLY A 1 90 ? 17.938 2.263 -6.802 1.00 86.38 90 GLY A N 1
ATOM 656 C CA . GLY A 1 90 ? 18.370 2.899 -8.051 1.00 86.38 90 GLY A CA 1
ATOM 657 C C . GLY A 1 90 ? 17.250 3.076 -9.074 1.00 86.38 90 GLY A C 1
ATOM 658 O O . GLY A 1 90 ? 17.534 3.378 -10.228 1.00 86.38 90 GLY A O 1
ATOM 659 N N . LEU A 1 91 ? 15.994 2.836 -8.685 1.00 92.56 91 LEU A N 1
ATOM 660 C CA . LEU A 1 91 ? 14.841 2.886 -9.580 1.00 92.56 91 LEU A CA 1
ATOM 661 C C . LEU A 1 91 ? 13.924 4.057 -9.216 1.00 92.56 91 LEU A C 1
ATOM 663 O O . LEU A 1 91 ? 13.797 4.396 -8.037 1.00 92.56 91 LEU A O 1
ATOM 667 N N . PRO A 1 92 ? 13.236 4.659 -10.201 1.00 93.88 92 PRO A N 1
ATOM 668 C CA . PRO A 1 92 ? 12.324 5.761 -9.938 1.00 93.88 92 PRO A CA 1
ATOM 669 C C . PRO A 1 92 ? 11.173 5.292 -9.043 1.00 93.88 92 PRO A C 1
ATOM 671 O O . PRO A 1 92 ? 10.431 4.378 -9.399 1.00 93.88 92 PRO A O 1
ATOM 674 N N . CYS A 1 93 ? 11.014 5.919 -7.878 1.00 93.81 93 CYS A N 1
ATOM 675 C CA . CYS A 1 93 ? 9.939 5.616 -6.935 1.00 93.81 93 CYS A CA 1
ATOM 676 C C . CYS A 1 93 ? 9.015 6.824 -6.725 1.00 93.81 93 CYS A C 1
ATOM 678 O O . CYS A 1 93 ? 9.465 7.966 -6.601 1.00 93.81 93 CYS A O 1
ATOM 680 N N . VAL A 1 94 ? 7.715 6.557 -6.622 1.00 93.50 94 VAL A N 1
ATOM 681 C CA . VAL A 1 94 ? 6.683 7.511 -6.206 1.00 93.50 94 VAL A CA 1
ATOM 682 C C . VAL A 1 94 ? 6.495 7.386 -4.698 1.00 93.50 94 VAL A C 1
ATOM 684 O O . VAL A 1 94 ? 6.108 6.330 -4.190 1.00 93.50 94 VAL A O 1
ATOM 687 N N . ARG A 1 95 ? 6.766 8.460 -3.951 1.00 90.12 95 ARG A N 1
ATOM 688 C CA . ARG A 1 95 ? 6.732 8.438 -2.481 1.00 90.12 95 ARG A CA 1
ATOM 689 C C . ARG A 1 95 ? 5.516 9.169 -1.933 1.00 90.12 95 ARG A C 1
ATOM 691 O O . ARG A 1 95 ? 5.247 10.314 -2.286 1.00 90.12 95 ARG A O 1
ATOM 698 N N . ILE A 1 96 ? 4.827 8.517 -0.997 1.00 85.25 96 ILE A N 1
ATOM 699 C CA . ILE A 1 96 ? 3.664 9.078 -0.301 1.00 85.25 96 ILE A CA 1
ATOM 700 C C . ILE A 1 96 ? 4.114 9.654 1.045 1.00 85.25 96 ILE A C 1
ATOM 702 O O . ILE A 1 96 ? 4.414 8.916 1.982 1.00 85.25 96 ILE A O 1
ATOM 706 N N . LEU A 1 97 ? 4.197 10.976 1.152 1.00 78.94 97 LEU A N 1
ATOM 707 C CA . LEU A 1 97 ? 4.624 11.688 2.354 1.00 78.94 97 LEU A CA 1
ATOM 708 C C . LEU A 1 97 ? 3.536 11.696 3.448 1.00 78.94 97 LEU A C 1
ATOM 710 O O . LEU A 1 97 ? 2.345 11.675 3.136 1.00 78.94 97 LEU A O 1
ATOM 714 N N . PRO A 1 98 ? 3.922 11.742 4.739 1.00 60.62 98 PRO A N 1
ATOM 715 C CA . PRO A 1 98 ? 5.302 11.748 5.246 1.00 60.62 98 PRO A CA 1
ATOM 716 C C . PRO A 1 98 ? 5.974 10.359 5.242 1.00 60.62 98 PRO A C 1
ATOM 718 O O . PRO A 1 98 ? 7.194 10.269 5.355 1.00 60.62 98 PRO A O 1
ATOM 721 N N . HIS A 1 99 ? 5.198 9.286 5.061 1.00 61.44 99 HIS A N 1
ATOM 722 C CA . HIS A 1 99 ? 5.624 7.889 5.212 1.00 61.44 99 HIS A CA 1
ATOM 723 C C . HIS A 1 99 ? 6.765 7.479 4.265 1.00 61.44 99 HIS A C 1
ATOM 725 O O . HIS A 1 99 ? 7.638 6.705 4.646 1.00 61.44 99 HIS A O 1
ATOM 731 N N . GLY A 1 100 ? 6.822 8.050 3.061 1.00 56.97 100 GLY A N 1
ATOM 732 C CA . GLY A 1 100 ? 7.854 7.760 2.066 1.00 56.97 100 GLY A CA 1
ATOM 733 C C . GLY A 1 100 ? 9.279 8.145 2.482 1.00 56.97 100 GLY A C 1
ATOM 734 O O . GLY A 1 100 ? 10.226 7.577 1.947 1.00 56.97 100 GLY A O 1
ATOM 735 N N . ARG A 1 101 ? 9.457 9.048 3.462 1.00 54.09 101 ARG A N 1
ATOM 736 C CA . ARG A 1 101 ? 10.789 9.429 3.982 1.00 54.09 101 ARG A CA 1
ATOM 737 C C . ARG A 1 101 ? 11.397 8.385 4.916 1.00 54.09 101 ARG A C 1
ATOM 739 O O . ARG A 1 101 ? 12.610 8.359 5.093 1.00 54.09 101 ARG A O 1
ATOM 746 N N . VAL A 1 102 ? 10.573 7.517 5.502 1.00 62.06 102 VAL A N 1
ATOM 747 C CA . VAL A 1 102 ? 11.031 6.483 6.442 1.00 62.06 102 VAL A CA 1
ATOM 748 C C . VAL A 1 102 ? 11.564 5.253 5.690 1.00 62.06 102 VAL A C 1
ATOM 750 O O . VAL A 1 102 ? 12.228 4.413 6.284 1.00 62.06 102 VAL A O 1
ATOM 753 N N . GLY A 1 103 ? 11.421 5.190 4.365 1.00 76.81 103 GLY A N 1
ATOM 754 C CA . GLY A 1 103 ? 11.798 4.029 3.560 1.00 76.81 103 GLY A CA 1
ATOM 755 C C . GLY A 1 103 ? 10.704 2.964 3.554 1.00 76.81 103 GLY A C 1
ATOM 756 O O . GLY A 1 103 ? 9.805 2.955 4.392 1.00 76.81 103 GLY A O 1
ATOM 757 N N . TRP A 1 104 ? 10.754 2.088 2.559 1.00 90.56 104 TRP A N 1
ATOM 758 C CA . TRP A 1 104 ? 9.774 1.024 2.380 1.00 90.56 104 TRP A CA 1
ATOM 759 C C . TRP A 1 104 ? 10.191 -0.223 3.144 1.00 90.56 104 TRP A C 1
ATOM 761 O O . TRP A 1 104 ? 11.374 -0.559 3.216 1.00 90.56 104 TRP A O 1
ATOM 771 N N . HIS A 1 105 ? 9.204 -0.906 3.712 1.00 90.12 105 HIS A N 1
ATOM 772 C CA . HIS A 1 105 ? 9.413 -2.112 4.502 1.00 90.12 105 HIS A CA 1
ATOM 773 C C . HIS A 1 105 ? 8.978 -3.347 3.716 1.00 90.12 105 HIS A C 1
ATOM 775 O O . HIS A 1 105 ? 7.940 -3.338 3.047 1.00 90.12 105 HIS A O 1
ATOM 781 N N . PHE A 1 106 ? 9.785 -4.392 3.832 1.00 93.00 106 PHE A N 1
ATOM 782 C CA . PHE A 1 106 ? 9.643 -5.693 3.195 1.00 93.00 106 PHE A CA 1
ATOM 783 C C . PHE A 1 106 ? 10.034 -6.781 4.191 1.00 93.00 106 PHE A C 1
ATOM 785 O O . PHE A 1 106 ? 10.597 -6.482 5.248 1.00 93.00 106 PHE A O 1
ATOM 792 N N . VAL A 1 107 ? 9.769 -8.029 3.837 1.00 92.12 107 VAL A N 1
ATOM 793 C CA . VAL A 1 107 ? 10.195 -9.205 4.598 1.00 92.12 107 VAL A CA 1
ATOM 794 C C . VAL A 1 107 ? 11.014 -10.094 3.664 1.00 92.12 107 VAL A C 1
ATOM 796 O O . VAL A 1 107 ? 10.679 -10.202 2.487 1.00 92.12 107 VAL A O 1
ATOM 799 N N . ASP A 1 108 ? 12.134 -10.640 4.135 1.00 88.00 108 ASP A N 1
ATOM 800 C CA . ASP A 1 108 ? 12.914 -11.617 3.368 1.00 88.00 108 ASP A CA 1
ATOM 801 C C . ASP A 1 108 ? 12.360 -13.048 3.516 1.00 88.00 108 ASP A C 1
ATOM 803 O O . ASP A 1 108 ? 11.363 -13.279 4.198 1.00 88.00 108 ASP A O 1
ATOM 807 N N . ALA A 1 109 ? 12.995 -14.017 2.849 1.00 82.56 109 ALA A N 1
ATOM 808 C CA . ALA A 1 109 ? 12.566 -15.416 2.891 1.00 82.56 109 ALA A CA 1
ATOM 809 C C . ALA A 1 109 ? 12.638 -16.033 4.302 1.00 82.56 109 ALA A C 1
ATOM 811 O O . ALA A 1 109 ? 11.887 -16.961 4.595 1.00 82.56 109 ALA A O 1
ATOM 812 N N . ASP A 1 110 ? 13.497 -15.494 5.169 1.00 83.06 110 ASP A N 1
ATOM 813 C CA . ASP A 1 110 ? 13.708 -15.954 6.543 1.00 83.06 110 ASP A CA 1
ATOM 814 C C . ASP A 1 110 ? 12.792 -15.223 7.547 1.00 83.06 110 ASP A C 1
ATOM 816 O O . ASP A 1 110 ? 12.838 -15.479 8.751 1.00 83.06 110 ASP A O 1
ATOM 820 N N . GLY A 1 111 ? 11.934 -14.311 7.071 1.00 82.81 111 GLY A N 1
ATOM 821 C CA . GLY A 1 111 ? 11.013 -13.536 7.901 1.00 82.81 111 GLY A CA 1
ATOM 822 C C . GLY A 1 111 ? 11.616 -12.261 8.501 1.00 82.81 111 GLY A C 1
ATOM 823 O O . GLY A 1 111 ? 10.936 -11.556 9.254 1.00 82.81 111 GLY A O 1
ATOM 824 N N . ALA A 1 112 ? 12.866 -11.918 8.183 1.00 87.38 112 ALA A N 1
ATOM 825 C CA . ALA A 1 112 ? 13.515 -10.724 8.702 1.00 87.38 112 ALA A CA 1
ATOM 826 C C . ALA A 1 112 ? 13.000 -9.460 7.996 1.00 87.38 112 ALA A C 1
ATOM 828 O O . ALA A 1 112 ? 12.801 -9.408 6.780 1.00 87.38 112 ALA A O 1
ATOM 829 N N . THR A 1 113 ? 12.787 -8.394 8.772 1.00 88.12 113 THR A N 1
ATOM 830 C CA . THR A 1 113 ? 12.321 -7.113 8.226 1.00 88.12 113 THR A CA 1
ATOM 831 C C . THR A 1 113 ? 13.445 -6.407 7.470 1.00 88.12 113 THR A C 1
ATOM 833 O O . THR A 1 113 ? 14.456 -6.012 8.048 1.00 88.12 113 THR A O 1
ATOM 836 N N . LEU A 1 114 ? 13.224 -6.152 6.182 1.00 90.56 114 LEU A N 1
ATOM 837 C CA . LEU A 1 114 ? 14.114 -5.385 5.323 1.00 90.56 114 LEU A CA 1
ATOM 838 C C . LEU A 1 114 ? 13.571 -3.965 5.125 1.00 90.56 114 LEU A C 1
ATOM 840 O O . LEU A 1 114 ? 12.482 -3.760 4.589 1.00 90.56 114 LEU A O 1
ATOM 844 N N . ARG A 1 115 ? 14.371 -2.963 5.498 1.00 90.69 115 ARG A N 1
ATOM 845 C CA . ARG A 1 115 ? 14.091 -1.549 5.219 1.00 90.69 115 ARG A CA 1
ATOM 846 C C . ARG A 1 115 ? 14.881 -1.081 3.998 1.00 90.69 115 ARG A C 1
ATOM 848 O O . ARG A 1 115 ? 16.113 -1.129 3.979 1.00 90.69 115 ARG A O 1
ATOM 855 N N . VAL A 1 116 ? 14.176 -0.578 2.991 1.00 90.06 116 VAL A N 1
ATOM 856 C CA . VAL A 1 116 ? 14.762 -0.031 1.766 1.00 90.06 116 VAL A CA 1
ATOM 857 C C . VAL A 1 116 ? 14.511 1.478 1.720 1.00 90.06 116 VAL A C 1
ATOM 859 O O . VAL A 1 116 ? 13.369 1.896 1.528 1.00 90.06 116 VAL A O 1
ATOM 862 N N . PRO A 1 117 ? 15.543 2.323 1.900 1.00 87.31 117 PRO A N 1
ATOM 863 C CA . PRO A 1 117 ? 15.413 3.742 1.602 1.00 87.31 117 PRO A CA 1
ATOM 864 C C . PRO A 1 117 ? 15.214 3.888 0.093 1.00 87.31 117 PRO A C 1
ATOM 866 O O . PRO A 1 117 ? 16.105 3.544 -0.679 1.00 87.31 117 PRO A O 1
ATOM 869 N N . VAL A 1 118 ? 14.030 4.327 -0.322 1.00 85.44 118 VAL A N 1
ATOM 870 C CA . VAL A 1 118 ? 13.748 4.601 -1.731 1.00 85.44 118 VAL A CA 1
ATOM 871 C C . VAL A 1 118 ? 14.005 6.074 -2.018 1.00 85.44 118 VAL A C 1
ATOM 873 O O . VAL A 1 118 ? 13.507 6.973 -1.325 1.00 85.44 118 VAL A O 1
ATOM 876 N N . GLU A 1 119 ? 14.800 6.326 -3.044 1.00 73.69 119 GLU A N 1
ATOM 877 C CA . GLU A 1 119 ? 14.972 7.663 -3.586 1.00 73.69 119 GLU A CA 1
ATOM 878 C C . GLU A 1 119 ? 13.842 7.912 -4.585 1.00 73.69 119 GLU A C 1
ATOM 880 O O . GLU A 1 119 ? 13.487 7.054 -5.390 1.00 73.69 119 GLU A O 1
ATOM 885 N N . GLY A 1 120 ? 13.164 9.047 -4.424 1.00 65.25 120 GLY A N 1
ATOM 886 C CA . GLY A 1 120 ? 11.961 9.363 -5.179 1.00 65.25 120 GLY A CA 1
ATOM 887 C C . GLY A 1 120 ? 12.219 10.501 -6.144 1.00 65.25 120 GLY A C 1
ATOM 888 O O . GLY A 1 120 ? 12.685 11.557 -5.722 1.00 65.25 120 GLY A O 1
ATOM 889 N N . GLY A 1 121 ? 11.865 10.295 -7.413 1.00 70.81 121 GLY A N 1
ATOM 890 C CA . GLY A 1 121 ? 11.753 11.378 -8.392 1.00 70.81 121 GLY A CA 1
ATOM 891 C C . GLY A 1 121 ? 10.453 12.175 -8.236 1.00 70.81 121 GLY A C 1
ATOM 892 O O . GLY A 1 121 ? 10.331 13.265 -8.789 1.00 70.81 121 GLY A O 1
ATOM 893 N N . PHE A 1 122 ? 9.482 11.651 -7.472 1.00 83.00 122 PHE A N 1
ATOM 894 C CA . PHE A 1 122 ? 8.166 12.258 -7.302 1.00 83.00 122 PHE A CA 1
ATOM 895 C C . PHE A 1 122 ? 7.597 12.021 -5.893 1.00 83.00 122 PHE A C 1
ATOM 897 O O . PHE A 1 122 ? 7.331 10.884 -5.493 1.00 83.00 122 PHE A O 1
ATOM 904 N N . ASP A 1 123 ? 7.389 13.109 -5.149 1.00 87.25 123 ASP A N 1
ATOM 905 C CA . ASP A 1 123 ? 6.837 13.103 -3.791 1.00 87.25 123 ASP A CA 1
ATOM 906 C C . ASP A 1 123 ? 5.418 13.682 -3.792 1.00 87.25 123 ASP A C 1
ATOM 908 O O . ASP A 1 123 ? 5.192 14.806 -4.242 1.00 87.25 123 ASP A O 1
ATOM 912 N N . VAL A 1 124 ? 4.463 12.945 -3.228 1.00 87.19 124 VAL A N 1
ATOM 913 C CA . VAL A 1 124 ? 3.062 13.371 -3.105 1.00 87.19 124 VAL A CA 1
ATOM 914 C C . VAL A 1 124 ? 2.516 13.050 -1.725 1.00 87.19 124 VAL A C 1
ATOM 916 O O . VAL A 1 124 ? 3.004 12.165 -1.037 1.00 87.19 124 VAL A O 1
ATOM 919 N N . ASN A 1 125 ? 1.474 13.749 -1.293 1.00 85.75 125 ASN A N 1
ATOM 920 C CA . ASN A 1 125 ? 0.810 13.516 -0.005 1.00 85.75 125 ASN A CA 1
ATOM 921 C C . ASN A 1 125 ? -0.601 12.918 -0.162 1.00 85.75 125 ASN A C 1
ATOM 923 O O . ASN A 1 125 ? -1.368 12.864 0.799 1.00 85.75 125 ASN A O 1
ATOM 927 N N . HIS A 1 126 ? -0.961 12.485 -1.373 1.00 87.44 126 HIS A N 1
ATOM 928 C CA . HIS A 1 126 ? -2.281 11.958 -1.689 1.00 87.44 126 HIS A CA 1
ATOM 929 C C . HIS A 1 126 ? -2.172 10.637 -2.453 1.00 87.44 126 HIS A C 1
ATOM 931 O O . HIS A 1 126 ? -1.503 10.559 -3.482 1.00 87.44 126 HIS A O 1
ATOM 937 N N . ILE A 1 127 ? -2.851 9.598 -1.956 1.00 90.62 127 ILE A N 1
ATOM 938 C CA . ILE A 1 127 ? -2.754 8.232 -2.495 1.00 90.62 127 ILE A CA 1
ATOM 939 C C . ILE A 1 127 ? -3.247 8.160 -3.940 1.00 90.62 127 ILE A C 1
ATOM 941 O O . ILE A 1 127 ? -2.550 7.598 -4.773 1.00 90.62 127 ILE A O 1
ATOM 945 N N . ALA A 1 128 ? -4.399 8.759 -4.262 1.00 92.06 128 ALA A N 1
ATOM 946 C CA . ALA A 1 128 ? -4.929 8.701 -5.627 1.00 92.06 128 ALA A CA 1
ATOM 947 C C . ALA A 1 128 ? -3.944 9.307 -6.644 1.00 92.06 128 ALA A C 1
ATOM 949 O O . ALA A 1 128 ? -3.716 8.741 -7.702 1.00 92.06 128 ALA A O 1
ATOM 950 N N . THR A 1 129 ? -3.278 10.406 -6.278 1.00 93.12 129 THR A N 1
ATOM 951 C CA . THR A 1 129 ? -2.262 11.047 -7.124 1.00 93.12 129 THR A CA 1
ATOM 952 C C . THR A 1 129 ? -1.023 10.168 -7.280 1.00 93.12 129 THR A C 1
ATOM 954 O O . THR A 1 129 ? -0.454 10.108 -8.364 1.00 93.12 129 THR A O 1
ATOM 957 N N . ALA A 1 130 ? -0.613 9.460 -6.223 1.00 94.38 130 ALA A N 1
ATOM 958 C CA . ALA A 1 130 ? 0.481 8.496 -6.308 1.00 94.38 130 ALA A CA 1
ATOM 959 C C . ALA A 1 130 ? 0.145 7.321 -7.237 1.00 94.38 130 ALA A C 1
ATOM 961 O O . ALA A 1 130 ? 0.995 6.909 -8.020 1.00 94.38 130 ALA A O 1
ATOM 962 N N . VAL A 1 131 ? -1.087 6.804 -7.176 1.00 96.94 131 VAL A N 1
ATOM 963 C CA . VAL A 1 131 ? -1.547 5.725 -8.064 1.00 96.94 131 VAL A CA 1
ATOM 964 C C . VAL A 1 131 ? -1.526 6.184 -9.521 1.00 96.94 131 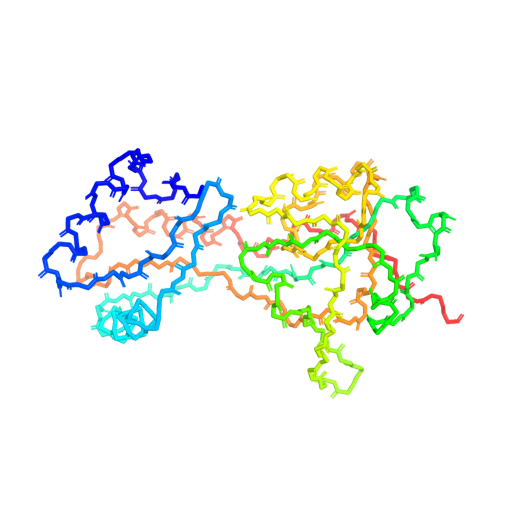VAL A C 1
ATOM 966 O O . VAL A 1 131 ? -0.934 5.501 -10.352 1.00 96.94 131 VAL A O 1
ATOM 969 N N . GLU A 1 132 ? -2.081 7.360 -9.821 1.00 97.00 132 GLU A N 1
ATOM 970 C CA . GLU A 1 132 ? -2.051 7.928 -11.177 1.00 97.00 132 GLU A CA 1
ATOM 971 C C . GLU A 1 132 ? -0.620 8.175 -11.676 1.00 97.00 132 GLU A C 1
ATOM 973 O O . GLU A 1 132 ? -0.305 7.889 -12.829 1.00 97.00 132 GLU A O 1
ATOM 978 N N . ALA A 1 133 ? 0.289 8.618 -10.803 1.00 96.25 133 ALA A N 1
ATOM 979 C CA . ALA A 1 133 ? 1.699 8.764 -11.153 1.00 96.25 133 ALA A CA 1
ATOM 980 C C . ALA A 1 133 ? 2.353 7.414 -11.507 1.00 96.25 133 ALA A C 1
ATOM 982 O O . ALA A 1 133 ? 3.089 7.315 -12.491 1.00 96.25 133 ALA A O 1
ATOM 983 N N . CYS A 1 134 ? 2.059 6.352 -10.750 1.00 97.25 134 CYS A N 1
ATOM 984 C CA . CYS A 1 134 ? 2.522 5.004 -11.080 1.00 97.25 134 CYS A CA 1
ATOM 985 C C . CYS A 1 134 ? 1.933 4.505 -12.405 1.00 97.25 134 CYS A C 1
ATOM 987 O O . CYS A 1 134 ? 2.667 3.927 -13.204 1.00 97.25 134 CYS A O 1
ATOM 989 N N . VAL A 1 135 ? 0.642 4.752 -12.664 1.00 98.06 135 VAL A N 1
ATOM 990 C CA . VAL A 1 135 ? -0.032 4.402 -13.930 1.00 98.06 135 VAL A CA 1
ATOM 991 C C . VAL A 1 135 ? 0.638 5.105 -15.108 1.00 98.06 135 VAL A C 1
ATOM 993 O O . VAL A 1 135 ? 0.938 4.465 -16.114 1.00 98.06 135 VAL A O 1
ATOM 996 N N . ALA A 1 136 ? 0.950 6.392 -14.959 1.00 97.00 136 ALA A N 1
ATOM 997 C CA . ALA A 1 136 ? 1.669 7.185 -15.953 1.00 97.00 136 ALA A CA 1
ATOM 998 C C . ALA A 1 136 ? 3.164 6.817 -16.082 1.00 97.00 136 ALA A C 1
ATOM 1000 O O . ALA A 1 136 ? 3.866 7.389 -16.911 1.00 97.00 136 ALA A O 1
ATOM 1001 N N . GLY A 1 137 ? 3.664 5.856 -15.295 1.00 96.12 137 GLY A N 1
ATOM 1002 C CA . GLY A 1 137 ? 5.034 5.353 -15.394 1.00 96.12 137 GLY A CA 1
ATOM 1003 C C . GLY A 1 137 ? 6.098 6.237 -14.748 1.00 96.12 137 GLY A C 1
ATOM 1004 O O . GLY A 1 137 ? 7.273 6.072 -15.055 1.00 96.12 137 GLY A O 1
ATOM 1005 N N . LEU A 1 138 ? 5.728 7.138 -13.832 1.00 94.94 138 LEU A N 1
ATOM 1006 C CA . LEU A 1 138 ? 6.692 7.981 -13.107 1.00 94.94 138 LEU A CA 1
ATOM 1007 C C . LEU A 1 138 ? 7.522 7.212 -12.069 1.00 94.94 138 LEU A C 1
ATOM 1009 O O . LEU A 1 138 ? 8.523 7.734 -11.582 1.00 94.94 138 LEU A O 1
ATOM 1013 N N . GLY A 1 139 ? 7.120 5.994 -11.705 1.00 94.88 139 GLY A N 1
ATOM 1014 C CA . GLY A 1 139 ? 7.897 5.158 -10.801 1.00 94.88 139 GLY A CA 1
ATOM 1015 C C . GLY A 1 139 ? 7.124 4.002 -10.176 1.00 94.88 139 GLY A C 1
ATOM 1016 O O . GLY A 1 139 ? 5.909 3.867 -10.337 1.00 94.88 139 GLY A O 1
ATOM 1017 N N . PHE A 1 140 ? 7.854 3.185 -9.422 1.00 96.00 140 PHE A N 1
ATOM 1018 C CA . PHE A 1 140 ? 7.300 2.167 -8.535 1.00 96.00 140 PHE A CA 1
ATOM 1019 C C . PHE A 1 140 ? 6.567 2.838 -7.371 1.00 96.00 140 PHE A C 1
ATOM 1021 O O . PHE A 1 140 ? 6.998 3.887 -6.893 1.00 96.00 140 PHE A O 1
ATOM 1028 N N . GLY A 1 141 ? 5.505 2.221 -6.856 1.00 94.56 141 GLY A N 1
ATOM 1029 C CA . GLY A 1 141 ? 4.809 2.701 -5.658 1.00 94.56 141 GLY A CA 1
ATOM 1030 C C . GLY A 1 141 ? 4.421 1.564 -4.719 1.00 94.56 141 GLY A C 1
ATOM 1031 O O . GLY A 1 141 ? 4.139 0.455 -5.170 1.00 94.56 141 GLY A O 1
ATOM 1032 N N . GLN A 1 142 ? 4.405 1.841 -3.412 1.00 93.88 142 GLN A N 1
ATOM 1033 C CA . GLN A 1 142 ? 3.968 0.906 -2.371 1.00 93.88 142 GLN A CA 1
ATOM 1034 C C . GLN A 1 142 ? 2.617 1.352 -1.796 1.00 93.88 142 GLN A C 1
ATOM 1036 O O . GLN A 1 142 ? 2.495 2.463 -1.278 1.00 93.88 142 GLN A O 1
ATOM 1041 N N . PHE A 1 143 ? 1.614 0.475 -1.859 1.00 94.25 143 PHE A N 1
ATOM 1042 C CA . PHE A 1 143 ? 0.219 0.794 -1.540 1.00 94.25 143 PHE A CA 1
ATOM 1043 C C . PHE A 1 143 ? -0.454 -0.300 -0.714 1.00 94.25 143 PHE A C 1
ATOM 1045 O O . PHE A 1 143 ? 0.018 -1.434 -0.640 1.00 94.25 143 PHE A O 1
ATOM 1052 N N . LEU A 1 144 ? -1.607 0.031 -0.133 1.00 93.06 144 LEU A N 1
ATOM 1053 C CA . LEU A 1 144 ? -2.556 -0.988 0.299 1.00 93.06 144 LEU A CA 1
ATOM 1054 C C . LEU A 1 144 ? -3.263 -1.562 -0.928 1.00 93.06 144 LEU A C 1
ATOM 1056 O O . LEU A 1 144 ? -3.712 -0.822 -1.799 1.00 93.06 144 LEU A O 1
ATOM 1060 N N . SER A 1 145 ? -3.406 -2.879 -0.955 1.00 94.12 145 SER A N 1
ATOM 1061 C CA . SER A 1 145 ? -4.025 -3.653 -2.040 1.00 94.12 145 SER A CA 1
ATOM 1062 C C . SER A 1 145 ? -5.319 -3.053 -2.619 1.00 94.12 145 SER A C 1
ATOM 1064 O O . SER A 1 145 ? -5.432 -2.931 -3.837 1.00 94.12 145 SER A O 1
ATOM 1066 N N . TYR A 1 146 ? -6.260 -2.587 -1.787 1.00 93.12 146 TYR A N 1
ATOM 1067 C CA . TYR A 1 146 ? -7.517 -1.988 -2.273 1.00 93.12 146 TYR A CA 1
ATOM 1068 C C . TYR A 1 146 ? -7.321 -0.709 -3.105 1.00 93.12 146 TYR A C 1
ATOM 1070 O O . TYR A 1 146 ? -8.156 -0.398 -3.949 1.00 93.12 146 TYR A O 1
ATOM 1078 N N . GLN A 1 147 ? -6.239 0.041 -2.871 1.00 95.38 147 GLN A N 1
ATOM 1079 C CA . GLN A 1 147 ? -5.992 1.349 -3.496 1.00 95.38 147 GLN A CA 1
ATOM 1080 C C . GLN A 1 147 ? -5.610 1.220 -4.969 1.00 95.38 147 GLN A C 1
ATOM 1082 O O . GLN A 1 147 ? -5.779 2.162 -5.735 1.00 95.38 147 GLN A O 1
ATOM 1087 N N . VAL A 1 148 ? -5.078 0.059 -5.347 1.00 96.69 148 VAL A N 1
ATOM 1088 C CA . VAL A 1 148 ? -4.528 -0.223 -6.678 1.00 96.69 148 VAL A CA 1
ATOM 1089 C C . VAL A 1 148 ? -5.269 -1.353 -7.385 1.00 96.69 148 VAL A C 1
ATOM 1091 O O . VAL A 1 148 ? -4.887 -1.742 -8.484 1.00 96.69 148 VAL A O 1
ATOM 1094 N N . ALA A 1 149 ? -6.342 -1.871 -6.785 1.00 95.19 149 ALA A N 1
ATOM 1095 C CA . ALA A 1 149 ? -7.055 -3.033 -7.294 1.00 95.19 149 ALA A CA 1
ATOM 1096 C C . ALA A 1 149 ? -7.645 -2.808 -8.696 1.00 95.19 149 ALA A C 1
ATOM 1098 O O . ALA A 1 149 ? -7.510 -3.669 -9.559 1.00 95.19 149 ALA A O 1
ATOM 1099 N N . GLU A 1 150 ? -8.263 -1.653 -8.961 1.00 95.38 150 GLU A N 1
ATOM 1100 C CA . GLU A 1 150 ? -8.824 -1.369 -10.290 1.00 95.38 150 GLU A CA 1
ATOM 1101 C C . GLU A 1 150 ? -7.737 -1.204 -11.369 1.00 95.38 150 GLU A C 1
ATOM 1103 O O . GLU A 1 150 ? -7.807 -1.937 -12.357 1.00 95.38 150 GLU A O 1
ATOM 1108 N N . PRO A 1 151 ? -6.681 -0.386 -11.187 1.00 96.62 151 PRO A N 1
ATOM 1109 C CA . PRO A 1 151 ? -5.624 -0.287 -12.193 1.00 96.62 151 PRO A CA 1
ATOM 1110 C C . PRO A 1 151 ? -4.882 -1.609 -12.433 1.00 96.62 151 PRO A C 1
ATOM 1112 O O . PRO A 1 151 ? -4.402 -1.844 -13.542 1.00 96.62 151 PRO A O 1
ATOM 1115 N N . LEU A 1 152 ? -4.792 -2.476 -11.417 1.00 96.62 152 LEU A N 1
ATOM 1116 C CA . LEU A 1 152 ? -4.247 -3.828 -11.549 1.00 96.62 152 LEU A CA 1
ATOM 1117 C C . LEU A 1 152 ? -5.143 -4.725 -12.414 1.00 96.62 152 LEU A C 1
ATOM 1119 O O . LEU A 1 152 ? -4.643 -5.356 -13.342 1.00 96.62 152 LEU A O 1
ATOM 1123 N N . ARG A 1 153 ? -6.460 -4.749 -12.165 1.00 94.62 153 ARG A N 1
ATOM 1124 C CA . ARG A 1 153 ? -7.417 -5.507 -12.995 1.00 94.62 153 ARG A CA 1
ATOM 1125 C C . ARG A 1 153 ? -7.460 -5.007 -14.432 1.00 94.62 153 ARG A C 1
ATOM 1127 O O . ARG A 1 153 ? -7.525 -5.804 -15.359 1.00 94.62 153 ARG A O 1
ATOM 1134 N N . ALA A 1 154 ? -7.374 -3.692 -14.617 1.00 95.62 154 ALA A N 1
ATOM 1135 C CA . ALA A 1 154 ? -7.314 -3.065 -15.932 1.00 95.62 154 ALA A CA 1
ATOM 1136 C C . ALA A 1 154 ? -5.970 -3.291 -16.656 1.00 95.62 154 ALA A C 1
ATOM 1138 O O . ALA A 1 154 ? -5.795 -2.809 -17.773 1.00 95.62 154 ALA A O 1
ATOM 1139 N N . GLY A 1 155 ? -4.989 -3.954 -16.027 1.00 95.88 155 GLY A N 1
ATOM 1140 C CA . GLY A 1 155 ? -3.659 -4.185 -16.599 1.00 95.88 155 GLY A CA 1
ATOM 1141 C C . GLY A 1 155 ? -2.796 -2.924 -16.736 1.00 95.88 155 GLY A C 1
ATOM 1142 O O . GLY A 1 155 ? -1.716 -2.979 -17.321 1.00 95.88 155 GLY A O 1
ATOM 1143 N N . ARG A 1 156 ? -3.239 -1.785 -16.188 1.00 97.56 156 ARG A N 1
ATOM 1144 C CA . ARG A 1 156 ? -2.495 -0.512 -16.184 1.00 97.56 156 ARG A CA 1
ATOM 1145 C C . ARG A 1 156 ? -1.350 -0.511 -15.177 1.00 97.56 156 ARG A C 1
ATOM 1147 O O . ARG A 1 156 ? -0.383 0.228 -15.344 1.00 97.56 156 ARG A O 1
ATOM 1154 N N . LEU A 1 157 ? -1.447 -1.349 -14.150 1.00 97.94 157 LEU A N 1
ATOM 1155 C CA . LEU A 1 157 ? -0.382 -1.644 -13.200 1.00 97.94 157 LEU A CA 1
ATOM 1156 C C . LEU A 1 157 ? -0.131 -3.151 -13.146 1.00 97.94 157 LEU A C 1
ATOM 1158 O O . LEU A 1 157 ? -1.008 -3.955 -13.453 1.00 97.94 157 LEU A O 1
ATOM 1162 N N . ARG A 1 158 ? 1.062 -3.535 -12.694 1.00 97.25 158 ARG A N 1
ATOM 1163 C CA . ARG A 1 158 ? 1.421 -4.915 -12.358 1.00 97.25 158 ARG A CA 1
ATOM 1164 C C . ARG A 1 158 ? 2.033 -4.986 -10.967 1.00 97.25 158 ARG A C 1
ATOM 1166 O O . ARG A 1 158 ? 2.783 -4.093 -10.575 1.00 97.25 158 ARG A O 1
ATOM 1173 N N . LEU A 1 159 ? 1.730 -6.070 -10.252 1.00 96.38 159 LEU A N 1
ATOM 1174 C CA . LEU A 1 159 ? 2.376 -6.418 -8.986 1.00 96.38 159 LEU A CA 1
ATOM 1175 C C . LEU A 1 159 ? 3.832 -6.830 -9.227 1.00 96.38 159 LEU A C 1
ATOM 1177 O O . LEU A 1 159 ? 4.112 -7.617 -10.134 1.00 96.38 159 LEU A O 1
ATOM 1181 N N . VAL A 1 160 ? 4.732 -6.341 -8.378 1.00 95.50 160 VAL A N 1
ATOM 1182 C CA . VAL A 1 160 ? 6.140 -6.752 -8.306 1.00 95.50 160 VAL A CA 1
ATOM 1183 C C . VAL A 1 160 ? 6.533 -7.004 -6.855 1.00 95.50 160 VAL A C 1
ATOM 1185 O O . VAL A 1 160 ? 5.877 -6.507 -5.941 1.00 95.50 160 VAL A O 1
ATOM 1188 N N . LEU A 1 161 ? 7.618 -7.755 -6.639 1.00 94.75 161 LEU A N 1
ATOM 1189 C CA . LEU A 1 161 ? 8.141 -8.063 -5.300 1.00 94.75 161 LEU A CA 1
ATOM 1190 C C . LEU A 1 161 ? 7.113 -8.742 -4.372 1.00 94.75 161 LEU A C 1
ATOM 1192 O O . LEU A 1 161 ? 7.198 -8.590 -3.156 1.00 94.75 161 LEU A O 1
ATOM 1196 N N . ALA A 1 162 ? 6.162 -9.499 -4.934 1.00 92.75 162 ALA A N 1
ATOM 1197 C CA . ALA A 1 162 ? 5.103 -10.169 -4.172 1.00 92.75 162 ALA A CA 1
ATOM 1198 C C . ALA A 1 162 ? 5.654 -11.158 -3.125 1.00 92.75 162 ALA A C 1
ATOM 1200 O O . ALA A 1 162 ? 5.067 -11.336 -2.062 1.00 92.75 162 ALA A O 1
ATOM 1201 N N . ASP A 1 163 ? 6.818 -11.750 -3.402 1.00 92.12 163 ASP A N 1
ATOM 1202 C CA . ASP A 1 163 ? 7.501 -12.687 -2.502 1.00 92.12 163 ASP A CA 1
ATOM 1203 C C . ASP A 1 163 ? 8.117 -11.998 -1.265 1.00 92.12 163 ASP A C 1
ATOM 1205 O O . ASP A 1 163 ? 8.529 -12.675 -0.331 1.00 92.12 163 ASP A O 1
ATOM 1209 N N . PHE A 1 164 ? 8.179 -10.660 -1.247 1.00 93.69 164 PHE A N 1
ATOM 1210 C CA . PHE A 1 164 ? 8.767 -9.858 -0.165 1.00 93.69 164 PHE A CA 1
ATOM 1211 C C . PHE A 1 164 ? 7.725 -9.013 0.588 1.00 93.69 164 PHE A C 1
ATOM 1213 O O . PHE A 1 164 ? 8.074 -8.065 1.305 1.00 93.69 164 PHE A O 1
ATOM 1220 N N . GLU A 1 165 ? 6.437 -9.291 0.378 1.00 91.19 165 GLU A N 1
ATOM 1221 C CA . GLU A 1 165 ? 5.347 -8.572 1.032 1.00 91.19 165 GLU A CA 1
ATOM 1222 C C . GLU A 1 165 ? 5.407 -8.721 2.557 1.00 91.19 165 GLU A C 1
ATOM 1224 O O . GLU A 1 165 ? 5.778 -9.755 3.109 1.00 91.19 165 GLU A O 1
ATOM 1229 N N . GLN A 1 166 ? 5.001 -7.663 3.260 1.00 88.56 166 GLN A N 1
ATOM 1230 C CA . GLN A 1 166 ? 4.776 -7.746 4.699 1.00 88.56 166 GLN A CA 1
ATOM 1231 C C . GLN A 1 166 ? 3.555 -8.617 4.999 1.00 88.56 166 GLN A C 1
ATOM 1233 O O . GLN A 1 166 ? 2.628 -8.709 4.188 1.00 88.56 166 GLN A O 1
ATOM 1238 N N . ALA A 1 167 ? 3.511 -9.156 6.220 1.00 85.75 167 ALA A N 1
ATOM 1239 C CA . ALA A 1 167 ? 2.303 -9.774 6.744 1.00 85.75 167 ALA A CA 1
ATOM 1240 C C . ALA A 1 167 ? 1.087 -8.839 6.535 1.00 85.75 167 ALA A C 1
ATOM 1242 O O . ALA A 1 167 ? 1.197 -7.629 6.789 1.00 85.75 167 ALA A O 1
ATOM 1243 N N . PRO A 1 168 ? -0.063 -9.363 6.066 1.00 87.75 168 PRO A N 1
ATOM 1244 C CA . PRO A 1 168 ? -1.252 -8.554 5.828 1.00 87.75 168 PRO A CA 1
ATOM 1245 C C . PRO A 1 168 ? -1.648 -7.738 7.063 1.00 87.75 168 PRO A C 1
ATOM 1247 O O . PRO A 1 168 ? -1.721 -8.257 8.177 1.00 87.75 168 PRO A O 1
ATOM 1250 N N . ARG A 1 169 ? -1.927 -6.446 6.873 1.00 85.62 169 ARG A N 1
ATOM 1251 C CA . ARG A 1 169 ? -2.299 -5.542 7.963 1.00 85.62 169 ARG A CA 1
ATOM 1252 C C . ARG A 1 169 ? -3.755 -5.744 8.365 1.00 85.62 169 ARG A C 1
ATOM 1254 O O . ARG A 1 169 ? -4.621 -5.665 7.493 1.00 85.62 169 ARG A O 1
ATOM 1261 N N . PRO A 1 170 ? -4.059 -5.938 9.655 1.00 87.31 170 PRO A N 1
ATOM 1262 C CA . PRO A 1 170 ? -5.430 -6.129 10.094 1.00 87.31 170 PRO A CA 1
ATOM 1263 C C . PRO A 1 170 ? -6.228 -4.820 10.029 1.00 87.31 170 PRO A C 1
ATOM 1265 O O . PRO A 1 170 ? -5.760 -3.753 10.430 1.00 87.31 170 PRO A O 1
ATOM 1268 N N . VAL A 1 171 ? -7.462 -4.921 9.543 1.00 87.75 171 VAL A N 1
ATOM 1269 C CA . VAL A 1 171 ? -8.463 -3.854 9.510 1.00 87.75 171 VAL A CA 1
ATOM 1270 C C . VAL A 1 171 ? -9.489 -4.129 10.594 1.00 87.75 171 VAL A C 1
ATOM 1272 O O . VAL A 1 171 ? -10.069 -5.214 10.662 1.00 87.75 171 VAL A O 1
ATOM 1275 N N . HIS A 1 172 ? -9.738 -3.118 11.419 1.00 83.75 172 HIS A N 1
ATOM 1276 C CA . HIS A 1 172 ? -10.680 -3.190 12.525 1.00 83.75 172 HIS A CA 1
ATOM 1277 C C . HIS A 1 172 ? -11.772 -2.135 12.359 1.00 83.75 172 HIS A C 1
ATOM 1279 O O . HIS A 1 172 ? -11.510 -1.043 11.854 1.00 83.75 172 HIS A O 1
ATOM 1285 N N . VAL A 1 173 ? -12.975 -2.431 12.849 1.00 84.44 173 VAL A N 1
ATOM 1286 C CA . VAL A 1 173 ? -13.933 -1.385 13.220 1.00 84.44 173 VAL A CA 1
ATOM 1287 C C . VAL A 1 173 ? -13.656 -0.989 14.664 1.00 84.44 173 VAL A C 1
ATOM 1289 O O . VAL A 1 173 ? -13.498 -1.851 15.529 1.00 84.44 173 VAL A O 1
ATOM 1292 N N . VAL A 1 174 ? -13.572 0.315 14.916 1.00 83.00 174 VAL A N 1
ATOM 1293 C CA . VAL A 1 174 ? -13.343 0.873 16.251 1.00 83.00 174 VAL A CA 1
ATOM 1294 C C . VAL A 1 174 ? -14.570 1.672 16.653 1.00 83.00 174 VAL A C 1
ATOM 1296 O O . VAL A 1 174 ? -15.039 2.514 15.888 1.00 83.00 174 VAL A O 1
ATOM 1299 N N . TYR A 1 175 ? -15.101 1.405 17.841 1.00 76.38 175 TYR A N 1
ATOM 1300 C CA . TYR A 1 175 ? -16.251 2.128 18.378 1.00 76.38 175 TYR A CA 1
ATOM 1301 C C . TYR A 1 175 ? -16.176 2.236 19.907 1.00 76.38 175 TYR A C 1
ATOM 1303 O O . TYR A 1 175 ? -15.566 1.382 20.552 1.00 76.38 175 TYR A O 1
ATOM 1311 N N . PRO A 1 176 ? -16.804 3.253 20.521 1.00 72.62 176 PRO A N 1
ATOM 1312 C CA . PRO A 1 176 ? -16.880 3.352 21.973 1.00 72.62 176 PRO A CA 1
ATOM 1313 C C . PRO A 1 176 ? -17.622 2.165 22.595 1.00 72.62 176 PRO A C 1
ATOM 1315 O O . PRO A 1 176 ? -18.762 1.859 22.247 1.00 72.62 176 PRO A O 1
ATOM 1318 N N . HIS A 1 177 ? -16.971 1.508 23.543 1.00 63.16 177 HIS A N 1
ATOM 1319 C CA . HIS A 1 177 ? -17.525 0.567 24.499 1.00 63.16 177 HIS A CA 1
ATOM 1320 C C . HIS A 1 177 ? -18.606 1.263 25.336 1.00 63.16 177 HIS A C 1
ATOM 1322 O O . HIS A 1 177 ? -18.333 1.926 26.333 1.00 63.16 177 HIS A O 1
ATOM 1328 N N . ALA A 1 178 ? -19.860 1.119 24.913 1.00 62.81 178 ALA A N 1
ATOM 1329 C CA . ALA A 1 178 ? -21.017 1.508 25.702 1.00 62.81 178 ALA A CA 1
ATOM 1330 C C . ALA A 1 178 ? -21.610 0.265 26.371 1.00 62.81 178 ALA A C 1
ATOM 1332 O O . ALA A 1 178 ? -21.867 -0.739 25.705 1.00 62.81 178 ALA A O 1
ATOM 1333 N N . ARG A 1 179 ? -21.900 0.362 27.675 1.00 55.88 179 ARG A N 1
ATOM 1334 C CA . ARG A 1 179 ? -22.567 -0.685 28.476 1.00 55.88 179 ARG A CA 1
ATOM 1335 C C . ARG A 1 179 ? -23.886 -1.170 27.841 1.00 55.88 179 ARG A C 1
ATOM 1337 O O . ARG A 1 179 ? -24.293 -2.303 28.063 1.00 55.88 179 ARG A O 1
ATOM 1344 N N . LEU A 1 180 ? -24.517 -0.327 27.016 1.00 59.62 180 LEU A N 1
ATOM 1345 C CA . LEU A 1 180 ? -25.633 -0.663 26.132 1.00 59.62 180 LEU A CA 1
ATOM 1346 C C . LEU A 1 180 ? -25.361 -0.099 24.731 1.00 59.62 180 LEU A C 1
ATOM 1348 O O . LEU A 1 180 ? -25.683 1.052 24.440 1.00 59.62 180 LEU A O 1
ATOM 1352 N N . LEU A 1 181 ? -24.756 -0.901 23.852 1.00 70.06 181 LEU A N 1
ATOM 1353 C CA . LEU A 1 181 ? -24.548 -0.497 22.462 1.00 70.06 181 LEU A CA 1
ATOM 1354 C C . LEU A 1 181 ? -25.909 -0.389 21.738 1.00 70.06 181 LEU A C 1
ATOM 1356 O O . LEU A 1 181 ? -26.641 -1.394 21.689 1.00 70.06 181 LEU A O 1
ATOM 1360 N N . PRO A 1 182 ? -26.259 0.769 21.138 1.00 79.19 182 PRO A N 1
ATOM 1361 C CA . PRO A 1 182 ? -27.511 0.918 20.405 1.00 79.19 182 PRO A CA 1
ATOM 1362 C C . PRO A 1 182 ? -27.669 -0.178 19.346 1.00 79.19 182 PRO A C 1
ATOM 1364 O O . PRO A 1 182 ? -26.708 -0.535 18.659 1.00 79.19 182 PRO A O 1
ATOM 1367 N N . LEU A 1 183 ? -28.885 -0.714 19.192 1.00 80.00 183 LEU A N 1
ATOM 1368 C CA . LEU A 1 183 ? -29.157 -1.822 18.265 1.00 80.00 183 LEU A CA 1
ATOM 1369 C C . LEU A 1 183 ? -28.710 -1.500 16.831 1.00 80.00 183 LEU A C 1
ATOM 1371 O O . LEU A 1 183 ? -28.134 -2.354 16.167 1.00 80.00 183 LEU A O 1
ATOM 1375 N N . ARG A 1 184 ? -28.900 -0.254 16.380 1.00 79.19 184 ARG A N 1
ATOM 1376 C CA . ARG A 1 184 ? -28.464 0.207 15.052 1.00 79.19 184 ARG A CA 1
ATOM 1377 C C . ARG A 1 184 ? -26.953 0.065 14.852 1.00 79.19 184 ARG A C 1
ATOM 1379 O O . ARG A 1 184 ? -26.530 -0.424 13.812 1.00 79.19 184 ARG A O 1
ATOM 1386 N N . THR A 1 185 ? -26.151 0.427 15.854 1.00 81.62 185 THR A N 1
ATOM 1387 C CA . THR A 1 185 ? -24.688 0.290 15.801 1.00 81.62 185 THR A CA 1
ATOM 1388 C C . THR A 1 185 ? -24.275 -1.176 15.772 1.00 81.62 185 THR A C 1
ATOM 1390 O O . THR A 1 185 ? -23.427 -1.542 14.966 1.00 81.62 185 THR A O 1
ATOM 1393 N N . ARG A 1 186 ? -24.906 -2.034 16.589 1.00 81.75 186 ARG A N 1
ATOM 1394 C CA . ARG A 1 186 ? -24.650 -3.487 16.559 1.00 81.75 186 ARG A CA 1
ATOM 1395 C C . ARG A 1 186 ? -24.965 -4.085 15.193 1.00 81.75 186 ARG A C 1
ATOM 1397 O O . ARG A 1 186 ? -24.112 -4.733 14.605 1.00 81.75 186 ARG A O 1
ATOM 1404 N N . MET A 1 187 ? -26.142 -3.780 14.651 1.00 84.94 187 MET A N 1
ATOM 1405 C CA . MET A 1 187 ? -26.553 -4.240 13.323 1.00 84.94 187 MET A CA 1
ATOM 1406 C C . MET A 1 187 ? -25.614 -3.755 12.219 1.00 84.94 187 MET A C 1
ATOM 1408 O O . MET A 1 187 ? -25.285 -4.529 11.325 1.00 84.94 187 MET A O 1
ATOM 1412 N N . PHE A 1 188 ? -25.145 -2.508 12.294 1.00 87.12 188 PHE A N 1
ATOM 1413 C CA . PHE A 1 188 ? -24.169 -1.979 11.346 1.00 87.12 188 PHE A CA 1
ATOM 1414 C C . PHE A 1 188 ? -22.819 -2.702 11.439 1.00 87.12 188 PHE A C 1
ATOM 1416 O O . PHE A 1 188 ? -22.278 -3.120 10.419 1.00 87.12 188 PHE A O 1
ATOM 1423 N N . VAL A 1 189 ? -22.299 -2.909 12.652 1.00 85.31 189 VAL A N 1
ATOM 1424 C CA . VAL A 1 189 ? -21.050 -3.651 12.886 1.00 85.31 189 VAL A CA 1
ATOM 1425 C C . VAL A 1 189 ? -21.162 -5.097 12.392 1.00 85.31 189 VAL A C 1
ATOM 1427 O O . VAL A 1 189 ? -20.262 -5.580 11.706 1.00 85.31 189 VAL A O 1
ATOM 1430 N N . ASP A 1 190 ? -22.275 -5.774 12.673 1.00 85.62 190 ASP A N 1
ATOM 1431 C CA . ASP A 1 190 ? -22.521 -7.142 12.212 1.00 85.62 190 ASP A CA 1
ATOM 1432 C C . ASP A 1 190 ? -22.645 -7.216 10.684 1.00 85.62 190 ASP A C 1
ATOM 1434 O O . ASP A 1 190 ? -22.140 -8.151 10.059 1.00 85.62 190 ASP A O 1
ATOM 1438 N N . ALA A 1 191 ? -23.285 -6.222 10.063 1.00 88.00 191 ALA A N 1
ATOM 1439 C CA . ALA A 1 191 ? -23.364 -6.117 8.612 1.00 88.00 191 ALA A CA 1
ATOM 1440 C C . ALA A 1 191 ? -21.980 -5.898 7.982 1.00 88.00 191 ALA A C 1
ATOM 1442 O O . ALA A 1 191 ? -21.645 -6.595 7.026 1.00 88.00 191 ALA A O 1
ATOM 1443 N N . LEU A 1 192 ? -21.152 -5.007 8.544 1.00 89.88 192 LEU A N 1
ATOM 1444 C CA . LEU A 1 192 ? -19.774 -4.788 8.091 1.00 89.88 192 LEU A CA 1
ATOM 1445 C C . LEU A 1 192 ? -18.931 -6.059 8.193 1.00 89.88 192 LEU A C 1
ATOM 1447 O O . LEU A 1 192 ? -18.215 -6.393 7.253 1.00 89.88 192 LEU A O 1
ATOM 1451 N N . ARG A 1 193 ? -19.036 -6.789 9.309 1.00 86.94 193 ARG A N 1
ATOM 1452 C CA . ARG A 1 193 ? -18.326 -8.060 9.500 1.00 86.94 193 ARG A CA 1
ATOM 1453 C C . ARG A 1 193 ? -18.688 -9.082 8.437 1.00 86.94 193 ARG A C 1
ATOM 1455 O O . ARG A 1 193 ? -17.792 -9.706 7.889 1.00 86.94 193 ARG A O 1
ATOM 1462 N N . ARG A 1 194 ? -19.977 -9.236 8.125 1.00 87.69 194 ARG A N 1
ATOM 1463 C CA . ARG A 1 194 ? -20.416 -10.152 7.063 1.00 87.69 194 ARG A CA 1
ATOM 1464 C C . ARG A 1 194 ? -19.950 -9.697 5.684 1.00 87.69 194 ARG A C 1
ATOM 1466 O O . ARG A 1 194 ? -19.478 -10.522 4.917 1.00 87.69 194 ARG A O 1
ATOM 1473 N N . ALA A 1 195 ? -20.066 -8.406 5.381 1.00 87.56 195 ALA A N 1
ATOM 1474 C CA . ALA A 1 195 ? -19.713 -7.863 4.071 1.00 87.56 195 ALA A CA 1
ATOM 1475 C C . ALA A 1 195 ? -18.205 -7.919 3.778 1.00 87.56 195 ALA A C 1
ATOM 1477 O O . ALA A 1 195 ? -17.812 -8.038 2.623 1.00 87.56 195 ALA A O 1
ATOM 1478 N N . LEU A 1 196 ? -17.366 -7.816 4.813 1.00 87.06 196 LEU A N 1
ATOM 1479 C CA . LEU A 1 196 ? -15.907 -7.794 4.681 1.00 87.06 196 LEU A CA 1
ATOM 1480 C C . LEU A 1 196 ? -15.236 -9.125 5.052 1.00 87.06 196 LEU A C 1
ATOM 1482 O O . LEU A 1 196 ? -14.015 -9.236 4.940 1.00 87.06 196 LEU A O 1
ATOM 1486 N N . ALA A 1 197 ? -16.003 -10.134 5.473 1.00 85.00 197 ALA A N 1
ATOM 1487 C CA . ALA A 1 197 ? -15.472 -11.460 5.766 1.00 85.00 197 ALA A CA 1
ATOM 1488 C C . ALA A 1 197 ? -14.830 -12.064 4.509 1.00 85.00 197 ALA A C 1
ATOM 1490 O O . ALA A 1 197 ? -15.485 -12.220 3.483 1.00 85.00 197 ALA A O 1
ATOM 1491 N N . GLY A 1 198 ? -13.538 -12.397 4.591 1.00 82.19 198 GLY A N 1
ATOM 1492 C CA . GLY A 1 198 ? -12.790 -12.954 3.459 1.00 82.19 198 GLY A CA 1
ATOM 1493 C C . GLY A 1 198 ? -12.568 -11.972 2.304 1.00 82.19 198 GLY A C 1
ATOM 1494 O O . GLY A 1 198 ? -12.201 -12.399 1.214 1.00 82.19 198 GLY A O 1
ATOM 1495 N N . PHE A 1 199 ? -12.789 -10.671 2.518 1.00 86.44 199 PHE A N 1
ATOM 1496 C CA . PHE A 1 199 ? -12.547 -9.657 1.498 1.00 86.44 199 PHE A CA 1
ATOM 1497 C C . PHE A 1 199 ? -11.057 -9.590 1.146 1.00 86.44 199 PHE A C 1
ATOM 1499 O O . PHE A 1 199 ? -10.258 -9.089 1.938 1.00 86.44 199 PHE A O 1
ATOM 1506 N N . ASP A 1 200 ? -10.713 -10.046 -0.059 1.00 87.38 200 ASP A N 1
ATOM 1507 C CA . ASP A 1 200 ? -9.413 -9.836 -0.692 1.00 87.38 200 ASP A CA 1
ATOM 1508 C C . ASP A 1 200 ? -9.608 -9.016 -1.980 1.00 87.38 200 ASP A C 1
ATOM 1510 O O . ASP A 1 200 ? -10.156 -9.522 -2.964 1.00 87.38 200 ASP A O 1
ATOM 1514 N N . PRO A 1 201 ? -9.174 -7.742 -2.009 1.00 85.88 201 PRO A N 1
ATOM 1515 C CA . PRO A 1 201 ? -9.353 -6.883 -3.173 1.00 85.88 201 PRO A CA 1
ATOM 1516 C C . PRO A 1 201 ? -8.535 -7.323 -4.395 1.00 85.88 201 PRO A C 1
ATOM 1518 O O . PRO A 1 201 ? -8.763 -6.774 -5.470 1.00 85.88 201 PRO A O 1
ATOM 1521 N N . LEU A 1 202 ? -7.586 -8.254 -4.252 1.00 85.88 202 LEU A N 1
ATOM 1522 C CA . LEU A 1 202 ? -6.721 -8.731 -5.335 1.00 85.88 202 LEU A CA 1
ATOM 1523 C C . LEU A 1 202 ? -6.929 -10.216 -5.659 1.00 85.88 202 LEU A C 1
ATOM 1525 O O . LEU A 1 202 ? -6.082 -10.797 -6.336 1.00 85.88 202 LEU A O 1
ATOM 1529 N N . ALA A 1 203 ? -8.029 -10.826 -5.204 1.00 84.94 203 ALA A N 1
ATOM 1530 C CA . ALA A 1 203 ? -8.306 -12.250 -5.412 1.00 84.94 203 ALA A CA 1
ATOM 1531 C C . ALA A 1 203 ? -8.283 -12.675 -6.895 1.00 84.94 203 ALA A C 1
ATOM 1533 O O . ALA A 1 203 ? -7.909 -13.800 -7.215 1.00 84.94 203 ALA A O 1
ATOM 1534 N N . ASP A 1 204 ? -8.667 -11.771 -7.796 1.00 83.75 204 ASP A N 1
ATOM 1535 C CA . ASP A 1 204 ? -8.754 -11.969 -9.245 1.00 83.75 204 ASP A CA 1
ATOM 1536 C C . ASP A 1 204 ? -7.539 -11.428 -10.021 1.00 83.75 204 ASP A C 1
ATOM 1538 O O . ASP A 1 204 ? -7.476 -11.542 -11.246 1.00 83.75 204 ASP A O 1
ATOM 1542 N N . VAL A 1 205 ? -6.559 -10.837 -9.330 1.00 82.56 205 VAL A N 1
ATOM 1543 C CA . VAL A 1 205 ? -5.402 -10.197 -9.963 1.00 82.56 205 VAL A CA 1
ATOM 1544 C C . VAL A 1 205 ? -4.243 -11.193 -10.093 1.00 82.56 205 VAL A C 1
ATOM 1546 O O . VAL A 1 205 ? -3.791 -11.750 -9.089 1.00 82.56 205 VAL A O 1
ATOM 1549 N N . PRO A 1 206 ? -3.678 -11.386 -11.300 1.00 74.50 206 PRO A N 1
ATOM 1550 C CA . PRO A 1 206 ? -2.548 -12.283 -11.493 1.00 74.50 206 PRO A CA 1
ATOM 1551 C C . PRO A 1 206 ? -1.298 -11.769 -10.766 1.00 74.50 206 PRO A C 1
ATOM 1553 O O . PRO A 1 206 ? -0.844 -10.638 -10.962 1.00 74.50 206 PRO A O 1
ATOM 1556 N N . VAL A 1 207 ? -0.708 -12.631 -9.937 1.00 70.81 207 VAL A N 1
ATOM 1557 C CA . VAL A 1 207 ? 0.533 -12.337 -9.213 1.00 70.81 207 VAL A CA 1
ATOM 1558 C C . VAL A 1 207 ? 1.720 -12.777 -10.061 1.00 70.81 207 VAL A C 1
ATOM 1560 O O 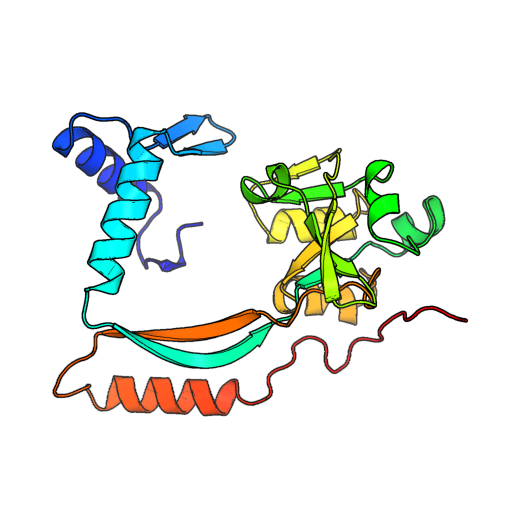. VAL A 1 207 ? 1.864 -13.956 -10.376 1.00 70.81 207 VAL A O 1
ATOM 1563 N N . THR A 1 208 ? 2.606 -11.840 -10.401 1.00 61.44 208 THR A N 1
ATOM 1564 C CA . THR A 1 208 ? 3.880 -12.178 -11.052 1.00 61.44 208 THR A CA 1
ATOM 1565 C C . THR A 1 208 ? 4.842 -12.678 -9.972 1.00 61.44 208 THR A C 1
ATOM 1567 O O . THR A 1 208 ? 5.496 -11.874 -9.310 1.00 61.44 208 THR A O 1
ATOM 1570 N N . ARG A 1 209 ? 4.872 -13.993 -9.733 1.00 55.97 209 ARG A N 1
ATOM 1571 C CA . ARG A 1 209 ? 5.873 -14.635 -8.859 1.00 55.97 209 ARG A CA 1
ATOM 1572 C C . ARG A 1 209 ? 7.166 -14.881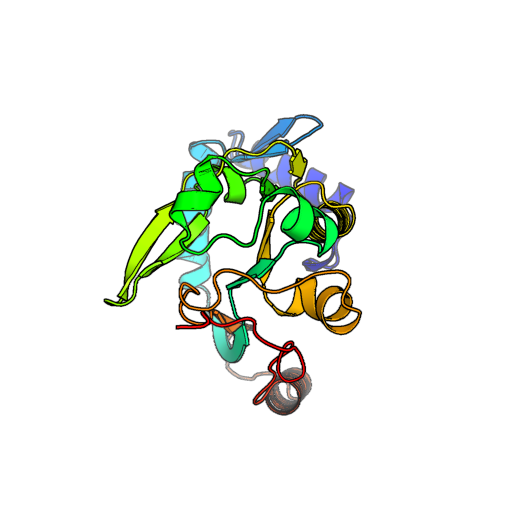 -9.637 1.00 55.97 209 ARG A C 1
ATOM 1574 O O . ARG A 1 209 ? 7.128 -14.920 -10.868 1.00 55.97 209 ARG A O 1
ATOM 1581 N N . ARG A 1 210 ? 8.300 -15.033 -8.942 1.00 48.25 210 ARG A N 1
ATOM 1582 C CA . ARG A 1 210 ? 9.572 -15.439 -9.568 1.00 48.25 210 ARG A CA 1
ATOM 1583 C C . ARG A 1 210 ? 9.358 -16.663 -10.466 1.00 48.25 210 ARG A C 1
ATOM 1585 O O . ARG A 1 210 ? 8.931 -17.710 -9.987 1.00 48.25 210 ARG A O 1
ATOM 1592 N N . SER A 1 211 ? 9.702 -16.536 -11.744 1.00 38.59 211 SER A N 1
ATOM 1593 C CA . SER A 1 211 ? 10.111 -17.691 -12.540 1.00 38.59 211 SER A CA 1
ATOM 1594 C C . SER A 1 211 ? 11.437 -18.168 -11.949 1.00 38.59 211 SER A C 1
ATOM 1596 O O . SER A 1 211 ? 12.367 -17.363 -11.843 1.00 38.59 211 SER A O 1
ATOM 1598 N N . VAL A 1 212 ? 11.476 -19.414 -11.476 1.00 34.81 212 VAL A N 1
ATOM 1599 C CA . VAL A 1 212 ? 12.715 -20.098 -11.069 1.00 34.81 212 VAL A CA 1
ATOM 1600 C C . VAL A 1 212 ? 13.641 -20.225 -12.272 1.00 34.81 212 VAL A C 1
ATOM 1602 O O . VAL A 1 212 ? 13.113 -20.496 -13.374 1.00 34.81 212 VAL A O 1
#

Sequence (212 aa):
MWGALGTSTPSVVRTLAALEAQLGVRLFNSTTRCVALTPEGQRYLDDTRGVLAASSLVALPLTTLRHVVVASPALLAAHGAPTHPRALRGLPCVRILPHGRVGWHFVDADGATLRVPVEGGFDVNHIATAVEACVAGLGFGQFLSYQVAEPLRAGRLRLVLADFEQAPRPVHVVYPHARLLPLRTRMFVDALRRALAGFDPLADVPVTRRSV